Protein AF-A0A940QEE8-F1 (afdb_monomer)

Structure (mmCIF, N/CA/C/O backbone):
data_AF-A0A940QEE8-F1
#
_entry.id   AF-A0A940QEE8-F1
#
loop_
_atom_site.group_PDB
_atom_site.id
_atom_site.type_symbol
_atom_site.label_atom_id
_atom_site.label_alt_id
_atom_site.label_comp_id
_atom_site.label_asym_id
_atom_site.label_entity_id
_atom_site.label_seq_id
_atom_site.pdbx_PDB_ins_code
_atom_site.Cartn_x
_atom_site.Cartn_y
_atom_site.Cartn_z
_atom_site.occupancy
_atom_site.B_iso_or_equiv
_atom_site.auth_seq_id
_atom_site.auth_comp_id
_atom_site.auth_asym_id
_atom_site.auth_atom_id
_atom_site.pdbx_PDB_model_num
ATOM 1 N N . MET A 1 1 ? 10.119 -26.772 33.921 1.00 68.25 1 MET A N 1
ATOM 2 C CA . MET A 1 1 ? 9.455 -26.009 32.840 1.00 68.25 1 MET A CA 1
ATOM 3 C C . MET A 1 1 ? 10.486 -25.772 31.739 1.00 68.25 1 MET A C 1
ATOM 5 O O . MET A 1 1 ? 11.599 -25.390 32.079 1.00 68.25 1 MET A O 1
ATOM 9 N N . LYS A 1 2 ? 10.203 -26.093 30.466 1.00 82.62 2 LYS A N 1
ATOM 10 C CA . LYS A 1 2 ? 11.186 -25.893 29.377 1.00 82.62 2 LYS A CA 1
ATOM 11 C C . LYS A 1 2 ? 11.578 -24.409 29.303 1.00 82.62 2 LYS A C 1
ATOM 13 O O . LYS A 1 2 ? 10.700 -23.563 29.449 1.00 82.62 2 LYS A O 1
ATOM 18 N N . ALA A 1 3 ? 12.854 -24.105 29.041 1.00 86.31 3 ALA A N 1
ATOM 19 C CA . ALA A 1 3 ? 13.369 -22.729 28.966 1.00 86.31 3 ALA A CA 1
ATOM 20 C C . ALA A 1 3 ? 12.533 -21.827 28.039 1.00 86.31 3 ALA A C 1
ATOM 22 O O . ALA A 1 3 ? 12.302 -20.663 28.348 1.00 86.31 3 ALA A O 1
ATOM 23 N N . ILE A 1 4 ? 11.990 -22.408 26.964 1.00 85.56 4 ILE A N 1
ATOM 24 C CA . ILE A 1 4 ? 11.119 -21.722 26.007 1.00 85.56 4 ILE A CA 1
ATOM 25 C C . ILE A 1 4 ? 9.860 -21.107 26.640 1.00 85.56 4 ILE A C 1
ATOM 27 O O . ILE A 1 4 ? 9.482 -20.007 26.264 1.00 85.56 4 ILE A O 1
ATOM 31 N N . PHE A 1 5 ? 9.253 -21.744 27.646 1.00 81.44 5 PHE A N 1
ATOM 32 C CA . PHE A 1 5 ? 8.060 -21.204 28.315 1.00 81.44 5 PHE A CA 1
ATOM 33 C C . PHE A 1 5 ? 8.387 -20.044 29.260 1.00 81.44 5 PHE A C 1
ATOM 35 O O . PHE A 1 5 ? 7.541 -19.189 29.485 1.00 81.44 5 PHE A O 1
ATOM 42 N N . LYS A 1 6 ? 9.615 -20.000 29.797 1.00 80.88 6 LYS A N 1
ATOM 43 C CA . LYS A 1 6 ? 10.088 -18.858 30.591 1.00 80.88 6 LYS A CA 1
ATOM 44 C C . LYS A 1 6 ? 10.395 -17.652 29.696 1.00 80.88 6 LYS A C 1
ATOM 46 O O . LYS A 1 6 ? 10.221 -16.523 30.129 1.00 80.88 6 LYS A O 1
ATOM 51 N N . LEU A 1 7 ? 10.857 -17.901 28.467 1.00 82.62 7 LEU A N 1
ATOM 52 C CA . LEU A 1 7 ? 11.155 -16.858 27.482 1.00 82.62 7 LEU A CA 1
ATOM 53 C C . LEU A 1 7 ? 9.887 -16.280 26.843 1.00 82.62 7 LEU A C 1
ATOM 55 O O . LEU A 1 7 ? 9.751 -15.067 26.761 1.00 82.62 7 LEU A O 1
ATOM 59 N N . LEU A 1 8 ? 8.949 -17.132 26.425 1.00 81.62 8 LEU A N 1
ATOM 60 C CA . LEU A 1 8 ? 7.701 -16.730 25.763 1.00 81.62 8 LEU A CA 1
ATOM 61 C C . LEU A 1 8 ? 6.573 -16.381 26.749 1.00 81.62 8 LEU A C 1
ATOM 63 O O . LEU A 1 8 ? 5.424 -16.624 26.410 1.00 81.62 8 LEU A O 1
ATOM 67 N N . ASN A 1 9 ? 6.907 -15.904 27.958 1.00 74.44 9 ASN A N 1
ATOM 68 C CA . ASN A 1 9 ? 6.012 -15.634 29.097 1.00 74.44 9 ASN A CA 1
ATOM 69 C C . ASN A 1 9 ? 4.504 -15.608 28.735 1.00 74.44 9 ASN A C 1
ATOM 71 O O . ASN A 1 9 ? 4.118 -14.749 27.942 1.00 74.44 9 ASN A O 1
ATOM 75 N N . PRO A 1 10 ? 3.646 -16.484 29.301 1.00 70.25 10 PRO A N 1
ATOM 76 C CA . PRO A 1 10 ? 2.221 -16.533 28.950 1.00 70.25 10 PRO A CA 1
ATOM 77 C C . PRO A 1 10 ? 1.504 -15.180 29.072 1.00 70.25 10 PRO A C 1
ATOM 79 O O . PRO A 1 10 ? 0.604 -14.908 28.281 1.00 70.25 10 PRO A O 1
ATOM 82 N N . ASP A 1 11 ? 1.941 -14.309 29.983 1.00 70.50 11 ASP A N 1
ATOM 83 C CA . ASP A 1 11 ? 1.351 -12.977 30.172 1.00 70.50 11 ASP A CA 1
ATOM 84 C C . ASP A 1 11 ? 1.631 -12.013 29.002 1.00 70.50 11 ASP A C 1
ATOM 86 O O . ASP A 1 11 ? 0.966 -10.992 28.873 1.00 70.50 11 ASP A O 1
ATOM 90 N N . ASN A 1 12 ? 2.590 -12.339 28.127 1.00 75.88 12 ASN A N 1
ATOM 91 C CA . ASN A 1 12 ? 2.920 -11.584 26.915 1.00 75.88 12 ASN A CA 1
ATOM 92 C C . ASN A 1 12 ? 2.361 -12.252 25.643 1.00 75.88 12 ASN A C 1
ATOM 94 O O . ASN A 1 12 ? 2.948 -12.157 24.564 1.00 75.88 12 ASN A O 1
ATOM 98 N N . THR A 1 13 ? 1.260 -12.997 25.772 1.00 82.56 13 THR A N 1
ATOM 99 C CA . THR A 1 13 ? 0.589 -13.648 24.641 1.00 82.56 13 THR A CA 1
ATOM 100 C C . THR A 1 13 ? -0.718 -12.944 24.301 1.00 82.56 13 THR A C 1
ATOM 102 O O . THR A 1 13 ? -1.487 -12.552 25.175 1.00 82.56 13 THR A O 1
ATOM 105 N N . MET A 1 14 ? -0.992 -12.799 23.004 1.00 83.44 14 MET A N 1
ATOM 106 C CA . MET A 1 14 ? -2.278 -12.298 22.529 1.00 83.44 14 MET A CA 1
ATOM 107 C C . MET A 1 14 ? -3.260 -13.456 22.370 1.00 83.44 14 MET A C 1
ATOM 109 O O . MET A 1 14 ? -2.982 -14.419 21.651 1.00 83.44 14 MET A O 1
ATOM 113 N N . SER A 1 15 ? -4.425 -13.355 23.007 1.00 84.62 15 SER A N 1
ATOM 114 C CA . SER A 1 15 ? -5.525 -14.303 22.810 1.00 84.62 15 SER A CA 1
ATOM 115 C C . SER A 1 15 ? -6.513 -13.761 21.774 1.00 84.62 15 SER A C 1
ATOM 117 O O . SER A 1 15 ? -6.829 -12.574 21.762 1.00 84.62 15 SER A O 1
ATOM 119 N N . ILE A 1 16 ? -6.967 -14.620 20.856 1.00 91.62 16 ILE A N 1
ATOM 120 C CA . ILE A 1 16 ? -7.816 -14.218 19.726 1.00 91.62 16 ILE A CA 1
ATOM 121 C C . ILE A 1 16 ? -8.962 -15.218 19.585 1.00 91.62 16 ILE A C 1
ATOM 123 O O . ILE A 1 16 ? -8.754 -16.434 19.630 1.00 91.62 16 ILE A O 1
ATOM 127 N N . ASN A 1 17 ? -10.179 -14.717 19.363 1.00 92.12 17 ASN A N 1
ATOM 128 C CA . ASN A 1 17 ? -11.318 -15.572 19.053 1.00 92.12 17 ASN A CA 1
ATOM 129 C C . ASN A 1 17 ? -11.170 -16.154 17.636 1.00 92.12 17 ASN A C 1
ATOM 131 O O . ASN A 1 17 ? -11.200 -15.431 16.640 1.00 92.12 17 ASN A O 1
ATOM 135 N N . ARG A 1 18 ? -11.046 -17.482 17.546 1.00 93.19 18 ARG A N 1
ATOM 136 C CA . ARG A 1 18 ? -10.847 -18.196 16.278 1.00 93.19 18 ARG A CA 1
ATOM 137 C C . ARG A 1 18 ? -11.999 -18.008 15.288 1.00 93.19 18 ARG A C 1
ATOM 139 O O . ARG A 1 18 ? -11.747 -17.868 14.095 1.00 93.19 18 ARG A O 1
ATOM 146 N N . GLN A 1 19 ? -13.248 -18.040 15.750 1.00 95.00 19 GLN A N 1
ATOM 147 C CA . GLN A 1 19 ? -14.409 -17.873 14.869 1.00 95.00 19 GLN A CA 1
ATOM 148 C C . GLN A 1 19 ? -14.436 -16.461 14.291 1.00 95.00 19 GLN A C 1
ATOM 150 O O . GLN A 1 19 ? -14.617 -16.295 13.088 1.00 95.00 19 GLN A O 1
ATOM 155 N N . LEU A 1 20 ? -14.155 -15.460 15.128 1.00 94.06 20 LEU A N 1
ATOM 156 C CA . LEU A 1 20 ? -14.023 -14.082 14.677 1.00 94.06 20 LEU A CA 1
ATOM 157 C C . LEU A 1 20 ? -12.900 -13.951 13.639 1.00 94.06 20 LEU A C 1
ATOM 159 O O . LEU A 1 20 ? -13.129 -13.424 12.556 1.00 94.06 20 LEU A O 1
ATOM 163 N N . ALA A 1 21 ? -11.723 -14.517 13.915 1.00 95.06 21 ALA A N 1
ATOM 164 C CA . ALA A 1 21 ? -10.591 -14.488 12.990 1.00 95.06 21 ALA A CA 1
ATOM 165 C C . ALA A 1 21 ? -10.908 -15.125 11.625 1.00 95.06 21 ALA A C 1
ATOM 167 O O . ALA A 1 21 ? -10.447 -14.634 10.598 1.00 95.06 21 ALA A O 1
ATOM 168 N N . HIS A 1 22 ? -11.718 -16.187 11.583 1.00 94.31 22 HIS A N 1
ATOM 169 C CA . HIS A 1 22 ? -12.181 -16.768 10.319 1.00 94.31 22 HIS A CA 1
ATOM 170 C C . HIS A 1 22 ? -13.206 -15.895 9.583 1.00 94.31 22 HIS A C 1
ATOM 172 O O . HIS A 1 22 ? -13.277 -15.964 8.359 1.00 94.31 22 HIS A O 1
ATOM 178 N N . ALA A 1 23 ? -13.998 -15.099 10.304 1.00 93.31 23 ALA A N 1
ATOM 179 C CA . ALA A 1 23 ? -15.041 -14.262 9.719 1.00 93.31 23 ALA A CA 1
ATOM 180 C C . ALA A 1 23 ? -14.502 -12.938 9.152 1.00 93.31 23 ALA A C 1
ATOM 182 O O . ALA A 1 23 ? -14.857 -12.567 8.037 1.00 93.31 23 ALA A O 1
ATOM 183 N N . ILE A 1 24 ? -13.658 -12.232 9.912 1.00 94.69 24 ILE A N 1
ATOM 184 C CA . ILE A 1 24 ? -13.166 -10.887 9.553 1.00 94.69 24 ILE A CA 1
ATOM 185 C C . ILE A 1 24 ? -11.681 -10.849 9.176 1.00 94.69 24 ILE A C 1
ATOM 187 O O . ILE A 1 24 ? -11.246 -9.884 8.557 1.00 94.69 24 ILE A O 1
ATOM 191 N N . GLY A 1 25 ? -10.922 -11.897 9.506 1.00 95.44 25 GLY A N 1
ATOM 192 C CA . GLY A 1 25 ? -9.477 -11.977 9.305 1.00 95.44 25 GLY A CA 1
ATOM 193 C C . GLY A 1 25 ? -8.689 -11.985 10.618 1.00 95.44 25 GLY A C 1
ATOM 194 O O . GLY A 1 25 ? -9.155 -11.532 11.666 1.00 95.44 25 GLY A O 1
ATOM 195 N N . LEU A 1 26 ? -7.485 -12.568 10.576 1.00 96.00 26 LEU A N 1
ATOM 196 C CA . LEU A 1 26 ? -6.645 -12.739 11.764 1.00 96.00 26 LEU A CA 1
ATOM 197 C C . LEU A 1 26 ? -6.169 -11.393 12.316 1.00 96.00 26 LEU A C 1
ATOM 199 O O . LEU A 1 26 ? -6.291 -11.157 13.513 1.00 96.00 26 LEU A O 1
ATOM 203 N N . ALA A 1 27 ? -5.641 -10.521 11.455 1.00 96.44 27 ALA A N 1
ATOM 204 C CA . ALA A 1 27 ? -5.117 -9.222 11.872 1.00 96.44 27 ALA A CA 1
ATOM 205 C C . ALA A 1 27 ? -6.240 -8.319 12.408 1.00 96.44 27 ALA A C 1
ATOM 207 O O . ALA A 1 27 ? -6.079 -7.653 13.425 1.00 96.44 27 ALA A O 1
ATOM 208 N N . GLU A 1 28 ? -7.409 -8.367 11.777 1.00 96.94 28 GLU A N 1
ATOM 209 C CA . GLU A 1 28 ? -8.612 -7.654 12.186 1.00 96.94 28 GLU A CA 1
ATOM 210 C C . GLU A 1 28 ? -9.085 -8.112 13.571 1.00 96.94 28 GLU A C 1
ATOM 212 O O . GLU A 1 28 ? -9.361 -7.283 14.437 1.00 96.94 28 GLU A O 1
ATOM 217 N N . ALA A 1 29 ? -9.112 -9.426 13.817 1.00 96.75 29 ALA A N 1
ATOM 218 C CA . ALA A 1 29 ? -9.465 -9.982 15.121 1.00 96.75 29 ALA A CA 1
ATOM 219 C C . ALA A 1 29 ? -8.433 -9.645 16.213 1.00 96.75 29 ALA A C 1
ATOM 221 O O . ALA A 1 29 ? -8.818 -9.412 17.358 1.00 96.75 29 ALA A O 1
ATOM 222 N N . VAL A 1 30 ? -7.142 -9.573 15.866 1.00 97.00 30 VAL A N 1
ATOM 223 C CA . VAL A 1 30 ? -6.064 -9.113 16.762 1.00 97.00 30 VAL A CA 1
ATOM 224 C C . VAL A 1 30 ? -6.281 -7.656 17.171 1.00 97.00 30 VAL A C 1
ATOM 226 O O . VAL A 1 30 ? -6.279 -7.348 18.362 1.00 97.00 30 VAL A O 1
ATOM 229 N N . VAL A 1 31 ? -6.515 -6.766 16.199 1.00 97.00 31 VAL A N 1
ATOM 230 C CA . VAL A 1 31 ? -6.775 -5.340 16.459 1.00 97.00 31 VAL A CA 1
ATOM 231 C C . VAL A 1 31 ? -8.030 -5.160 17.304 1.00 97.00 31 VAL A C 1
ATOM 233 O O . VAL A 1 31 ? -8.020 -4.386 18.258 1.00 97.00 31 VAL A O 1
ATOM 236 N N . TYR A 1 32 ? -9.096 -5.897 16.995 1.00 96.75 32 TYR A N 1
ATOM 237 C CA . TYR A 1 32 ? -10.330 -5.844 17.772 1.00 96.75 32 TYR A CA 1
ATOM 238 C C . TYR A 1 32 ? -10.118 -6.274 19.229 1.00 96.75 32 TYR A C 1
ATOM 240 O O . TYR A 1 32 ? -10.585 -5.598 20.143 1.00 96.75 32 TYR A O 1
ATOM 248 N N . GLY A 1 33 ? -9.353 -7.348 19.459 1.00 95.56 33 GLY A N 1
ATOM 249 C CA . GLY A 1 33 ? -8.977 -7.788 20.804 1.00 95.56 33 GLY A CA 1
ATOM 250 C C . GLY A 1 33 ? -8.185 -6.728 21.573 1.00 95.56 33 GLY A C 1
ATOM 251 O O . GLY A 1 33 ? -8.518 -6.430 22.718 1.00 95.56 33 GLY A O 1
ATOM 252 N N . ALA A 1 34 ? -7.196 -6.097 20.933 1.00 95.31 34 ALA A N 1
ATOM 253 C CA . ALA A 1 34 ? -6.420 -5.019 21.547 1.00 95.31 34 ALA A CA 1
ATOM 254 C C . ALA A 1 34 ? -7.295 -3.806 21.918 1.00 95.31 34 ALA A C 1
ATOM 256 O O . ALA A 1 34 ? -7.150 -3.247 23.008 1.00 95.31 34 ALA A O 1
ATOM 257 N N . LEU A 1 35 ? -8.244 -3.428 21.052 1.00 96.38 35 LEU A N 1
ATOM 258 C CA . LEU A 1 35 ? -9.203 -2.354 21.328 1.00 96.38 35 LEU A CA 1
ATOM 259 C C . LEU A 1 35 ? -10.144 -2.702 22.489 1.00 96.38 35 LEU A C 1
ATOM 261 O O . LEU A 1 35 ? -10.360 -1.851 23.346 1.00 96.38 35 LEU A O 1
ATOM 265 N N . LEU A 1 36 ? -10.643 -3.940 22.571 1.00 95.44 36 LEU A N 1
ATOM 266 C CA . LEU A 1 36 ? -11.445 -4.419 23.706 1.00 95.44 36 LEU A CA 1
ATOM 267 C C . LEU A 1 36 ? -10.668 -4.361 25.025 1.00 95.44 36 LEU A C 1
ATOM 269 O O . LEU A 1 36 ? -11.191 -3.888 26.033 1.00 95.44 36 LEU A O 1
ATOM 273 N N . SER A 1 37 ? -9.408 -4.802 25.028 1.00 94.06 37 SER A N 1
ATOM 274 C CA . SER A 1 37 ? -8.550 -4.708 26.214 1.00 94.06 37 SER A CA 1
ATOM 275 C C . SER A 1 37 ? -8.323 -3.255 26.634 1.00 94.06 37 SER A C 1
ATOM 277 O O . SER A 1 37 ? -8.375 -2.940 27.823 1.00 94.06 37 SER A O 1
ATOM 279 N N . LYS A 1 38 ? -8.116 -2.353 25.665 1.00 95.12 38 LYS A N 1
ATOM 280 C CA . LYS A 1 38 ? -7.972 -0.917 25.926 1.00 95.12 38 LYS A CA 1
ATOM 281 C C . LYS A 1 38 ? -9.274 -0.323 26.475 1.00 95.12 38 LYS A C 1
ATOM 283 O O . LYS A 1 38 ? -9.216 0.408 27.454 1.00 95.12 38 LYS A O 1
ATOM 288 N N . TYR A 1 39 ? -10.432 -0.675 25.918 1.00 96.25 39 TYR A N 1
ATOM 289 C CA . TYR A 1 39 ? -11.736 -0.254 26.434 1.00 96.25 39 TYR A CA 1
ATOM 290 C C . TYR A 1 39 ? -11.934 -0.675 27.892 1.00 96.25 39 TYR A C 1
ATOM 292 O O . TYR A 1 39 ? -12.187 0.174 28.741 1.00 96.25 39 TYR A O 1
ATOM 300 N N . ALA A 1 40 ? -11.718 -1.959 28.203 1.00 95.38 40 ALA A N 1
ATOM 301 C CA . ALA A 1 40 ? -11.859 -2.485 29.560 1.00 95.38 40 ALA A CA 1
ATOM 302 C C . ALA A 1 40 ? -10.946 -1.759 30.563 1.00 95.38 40 ALA A C 1
ATOM 304 O O . ALA A 1 40 ? -11.347 -1.501 31.696 1.00 95.38 40 ALA A O 1
ATOM 305 N N . TYR A 1 41 ? -9.732 -1.385 30.143 1.00 95.44 41 TYR A N 1
ATOM 306 C CA . TYR A 1 41 ? -8.842 -0.560 30.957 1.00 95.44 41 TYR A CA 1
ATOM 307 C C . TYR A 1 41 ? -9.431 0.835 31.226 1.00 95.44 41 TYR A C 1
ATOM 309 O O . TYR A 1 41 ? -9.416 1.284 32.370 1.00 95.44 41 TYR A O 1
ATOM 317 N N . TYR A 1 42 ? -9.958 1.519 30.205 1.00 96.25 42 TYR A N 1
ATOM 318 C CA . TYR A 1 42 ? -10.530 2.863 30.360 1.00 96.25 42 TYR A CA 1
ATOM 319 C C . TYR A 1 42 ? -11.795 2.855 31.219 1.00 96.25 42 TYR A C 1
ATOM 321 O O . TYR A 1 42 ? -11.947 3.737 32.062 1.00 96.25 42 TYR A O 1
ATOM 329 N N . ASP A 1 43 ? -12.659 1.857 31.038 1.00 95.38 43 ASP A N 1
ATOM 330 C CA . ASP A 1 43 ? -13.890 1.674 31.809 1.00 95.38 43 ASP A CA 1
ATOM 331 C C . ASP A 1 43 ? -13.592 1.487 33.305 1.00 95.38 43 ASP A C 1
ATOM 333 O O . ASP A 1 43 ? -14.052 2.261 34.145 1.00 95.38 43 ASP A O 1
ATOM 337 N N . GLN A 1 44 ? -12.688 0.557 33.641 1.00 95.88 44 GLN A N 1
ATOM 338 C CA . GLN A 1 44 ? -12.283 0.292 35.029 1.00 95.88 44 GLN A CA 1
ATOM 339 C C . GLN A 1 44 ? -11.678 1.510 35.741 1.00 95.88 44 GLN A C 1
ATOM 341 O O . GLN A 1 44 ? -11.742 1.601 36.967 1.00 95.88 44 GLN A O 1
ATOM 346 N N . HIS A 1 45 ? -11.076 2.431 34.988 1.00 94.94 45 HIS A N 1
ATOM 347 C CA . HIS A 1 45 ? -10.430 3.627 35.529 1.00 94.94 45 HIS A CA 1
ATOM 348 C C . HIS A 1 45 ? -11.287 4.895 35.383 1.00 94.94 45 HIS A C 1
ATOM 350 O O . HIS A 1 45 ? -10.829 5.972 35.763 1.00 94.94 45 HIS A O 1
ATOM 356 N N . GLY A 1 46 ? -12.508 4.798 34.840 1.00 93.50 46 GLY A N 1
ATOM 357 C CA . GLY A 1 46 ? -13.388 5.951 34.620 1.00 93.50 46 GLY A CA 1
ATOM 358 C C . GLY A 1 46 ? -12.812 6.989 33.648 1.00 93.50 46 GLY A C 1
ATOM 359 O O . GLY A 1 46 ? -13.038 8.184 33.815 1.00 93.50 46 GLY A O 1
ATOM 360 N N . LEU A 1 47 ? -12.025 6.543 32.663 1.00 92.50 47 LEU A N 1
ATOM 361 C CA . LEU A 1 47 ? -11.348 7.389 31.669 1.00 92.50 47 LEU A CA 1
ATOM 362 C C . LEU A 1 47 ? -12.111 7.489 30.339 1.00 92.50 47 LEU A C 1
ATOM 364 O O . LEU A 1 47 ? -11.613 8.106 29.393 1.00 92.50 47 LEU A O 1
ATOM 368 N N . LEU A 1 48 ? -13.283 6.859 30.239 1.00 93.88 48 LEU A N 1
ATOM 369 C CA . LEU A 1 48 ? -14.144 6.960 29.064 1.00 93.88 48 LEU A CA 1
ATOM 370 C C . LEU A 1 48 ? -14.663 8.395 28.896 1.00 93.88 48 LEU A C 1
ATOM 372 O O . LEU A 1 48 ? -14.996 9.088 29.855 1.00 93.88 48 LEU A O 1
ATOM 376 N N . THR A 1 49 ? -14.707 8.839 27.646 1.00 90.69 49 THR A N 1
ATOM 377 C CA . THR A 1 49 ? -15.265 10.135 27.237 1.00 90.69 49 THR A CA 1
ATOM 378 C C . THR A 1 49 ? -16.760 9.991 26.939 1.00 90.69 49 THR A C 1
ATOM 380 O O . THR A 1 49 ? -17.245 8.871 26.796 1.00 90.69 49 THR A O 1
ATOM 383 N N . ASP A 1 50 ? -17.477 11.109 26.769 1.00 85.19 50 ASP A N 1
ATOM 384 C CA . ASP A 1 50 ? -18.917 11.127 26.463 1.00 85.19 50 ASP A CA 1
ATOM 385 C C . ASP A 1 50 ? -19.307 10.130 25.355 1.00 85.19 50 ASP A C 1
ATOM 387 O O . ASP A 1 50 ? -18.899 10.287 24.199 1.00 85.19 50 ASP A O 1
ATOM 391 N N . GLY A 1 51 ? -20.120 9.128 25.713 1.00 84.44 51 GLY A N 1
ATOM 392 C CA . GLY A 1 51 ? -20.595 8.068 24.816 1.00 84.44 51 GLY A CA 1
ATOM 393 C C . GLY A 1 51 ? -19.636 6.883 24.659 1.00 84.44 51 GLY A C 1
ATOM 394 O O . GLY A 1 51 ? -19.475 6.401 23.541 1.00 84.44 51 GLY A O 1
ATOM 395 N N . ASP A 1 52 ? -18.968 6.469 25.739 1.00 92.38 52 ASP A N 1
ATOM 396 C CA . ASP A 1 52 ? -18.099 5.281 25.802 1.00 92.38 52 ASP A CA 1
ATOM 397 C C . ASP A 1 52 ? -16.926 5.308 24.808 1.00 92.38 52 ASP A C 1
ATOM 399 O O . ASP A 1 52 ? -16.444 4.288 24.309 1.00 92.38 52 ASP A O 1
ATOM 403 N N . TRP A 1 53 ? -16.433 6.517 24.520 1.00 95.38 53 TRP A N 1
ATOM 404 C CA . TRP A 1 53 ? -15.284 6.718 23.642 1.00 95.38 53 TRP A CA 1
ATOM 405 C C . TRP A 1 53 ? -13.975 6.664 24.427 1.00 95.38 53 TRP A C 1
ATOM 407 O O . TRP A 1 53 ? -13.814 7.340 25.443 1.00 95.38 53 TRP A O 1
ATOM 417 N N . PHE A 1 54 ? -12.983 5.965 23.892 1.00 96.38 54 PHE A N 1
ATOM 418 C CA . PHE A 1 54 ? -11.603 5.958 24.387 1.00 96.38 54 PHE A CA 1
ATOM 419 C C . PHE A 1 54 ? -10.642 6.236 23.238 1.00 96.38 54 PHE A C 1
ATOM 421 O O . PHE A 1 54 ? -10.999 6.063 22.075 1.00 96.38 54 PHE A O 1
ATOM 428 N N . TYR A 1 55 ? -9.416 6.666 23.527 1.00 94.56 55 TYR A N 1
ATOM 429 C CA . TYR A 1 55 ? -8.422 6.894 22.479 1.00 94.56 55 TYR A CA 1
ATOM 430 C C . TYR A 1 55 ? -7.371 5.784 22.430 1.00 94.56 55 TYR A C 1
ATOM 432 O O . TYR A 1 55 ? -7.024 5.165 23.437 1.00 94.56 55 TYR A O 1
ATOM 440 N N . SER A 1 56 ? -6.826 5.566 21.236 1.00 95.12 56 SER A N 1
ATOM 441 C CA . SER A 1 56 ? -5.638 4.741 21.027 1.00 95.12 56 SER A CA 1
ATOM 442 C C . SER A 1 56 ? -4.810 5.328 19.884 1.00 95.12 56 SER A C 1
ATOM 444 O O . SER A 1 56 ? -5.322 5.634 18.801 1.00 95.12 56 SER A O 1
ATOM 446 N N . THR A 1 57 ? -3.529 5.570 20.151 1.00 94.00 57 THR A N 1
ATOM 447 C CA . THR A 1 57 ? -2.586 6.128 19.171 1.00 94.00 57 THR A CA 1
ATOM 448 C C . THR A 1 57 ? -2.171 5.061 18.148 1.00 94.00 57 THR A C 1
ATOM 450 O O . THR A 1 57 ? -2.690 3.945 18.145 1.00 94.00 57 THR A O 1
ATOM 453 N N . VAL A 1 58 ? -1.316 5.411 17.186 1.00 93.19 58 VAL A N 1
ATOM 454 C CA . VAL A 1 58 ? -0.750 4.417 16.253 1.00 93.19 58 VAL A CA 1
ATOM 455 C C . VAL A 1 58 ? 0.278 3.563 16.971 1.00 93.19 58 VAL A C 1
ATOM 457 O O . VAL A 1 58 ? 0.270 2.344 16.825 1.00 93.19 58 VAL A O 1
ATOM 460 N N . GLU A 1 59 ? 1.081 4.212 17.799 1.00 94.94 59 GLU A N 1
ATOM 461 C CA . GLU A 1 59 ? 2.161 3.630 18.573 1.00 94.94 59 GLU A CA 1
ATOM 462 C C . GLU A 1 59 ? 1.616 2.654 19.626 1.00 94.94 59 GLU A C 1
ATOM 464 O O . GLU A 1 59 ? 2.080 1.522 19.697 1.00 94.94 59 GLU A O 1
ATOM 469 N N . ASP A 1 60 ? 0.556 3.032 20.355 1.00 93.44 60 ASP A N 1
ATOM 470 C CA . ASP A 1 60 ? -0.100 2.164 21.348 1.00 93.44 60 ASP A CA 1
ATOM 471 C C . ASP A 1 60 ? -0.631 0.868 20.709 1.00 93.44 60 ASP A C 1
ATOM 473 O O . ASP A 1 60 ? -0.596 -0.220 21.294 1.00 93.44 60 ASP A O 1
ATOM 477 N N . LEU A 1 61 ? -1.201 0.990 19.508 1.00 95.00 61 LEU A N 1
ATOM 478 C CA . LEU A 1 61 ? -1.794 -0.139 18.801 1.00 95.00 61 LEU A CA 1
ATOM 479 C C . LEU A 1 61 ? -0.706 -1.017 18.168 1.00 95.00 61 LEU A C 1
ATOM 481 O O . LEU A 1 61 ? -0.847 -2.236 18.132 1.00 95.00 61 LEU A O 1
ATOM 485 N N . GLU A 1 62 ? 0.394 -0.423 17.705 1.00 95.62 62 GLU A N 1
ATOM 486 C CA . GLU A 1 62 ? 1.556 -1.148 17.186 1.00 95.62 62 GLU A CA 1
ATOM 487 C C . GLU A 1 62 ? 2.262 -1.932 18.292 1.00 95.62 62 GLU A C 1
ATOM 489 O O . GLU A 1 62 ? 2.558 -3.107 18.100 1.00 95.62 62 GLU A O 1
ATOM 494 N N . GLU A 1 63 ? 2.438 -1.342 19.476 1.00 92.38 63 GLU A N 1
ATOM 495 C CA . GLU A 1 63 ? 3.030 -2.016 20.637 1.00 92.38 63 GLU A CA 1
ATOM 496 C C . GLU A 1 63 ? 2.220 -3.250 21.057 1.00 92.38 63 GLU A C 1
ATOM 498 O O . GLU A 1 63 ? 2.782 -4.297 21.372 1.00 92.38 63 GLU A O 1
ATOM 503 N N . SER A 1 64 ? 0.890 -3.150 21.012 1.00 91.12 64 SER A N 1
ATOM 504 C CA . SER A 1 64 ? 0.001 -4.235 21.435 1.00 91.12 64 SER A CA 1
ATOM 505 C C . SER A 1 64 ? -0.257 -5.298 20.369 1.00 91.12 64 SER A C 1
ATOM 507 O O . SER A 1 64 ? -0.639 -6.403 20.733 1.00 91.12 64 SER A O 1
ATOM 509 N N . THR A 1 65 ? -0.075 -5.000 19.077 1.00 94.00 65 THR A N 1
ATOM 510 C CA . THR A 1 65 ? -0.449 -5.914 17.973 1.00 94.00 65 THR A CA 1
ATOM 511 C C . THR A 1 65 ? 0.699 -6.288 17.035 1.00 94.00 65 THR A C 1
ATOM 513 O O . THR A 1 65 ? 0.539 -7.193 16.216 1.00 94.00 65 THR A O 1
ATOM 516 N N . ALA A 1 66 ? 1.836 -5.591 17.118 1.00 94.75 66 ALA A N 1
ATOM 517 C CA . ALA A 1 66 ? 2.945 -5.623 16.159 1.00 94.75 66 ALA A CA 1
ATOM 518 C C . ALA A 1 66 ? 2.555 -5.255 14.710 1.00 94.75 66 ALA A C 1
ATOM 520 O O . ALA A 1 66 ? 3.274 -5.583 13.764 1.00 94.75 66 ALA A O 1
ATOM 521 N N . LEU A 1 67 ? 1.410 -4.590 14.514 1.00 95.50 67 LEU A N 1
ATOM 522 C CA . LEU A 1 67 ? 0.934 -4.173 13.198 1.00 95.50 67 LEU A CA 1
ATOM 523 C C . LEU A 1 67 ? 1.340 -2.734 12.894 1.00 95.50 67 LEU A C 1
ATOM 525 O O . LEU A 1 67 ? 1.073 -1.820 13.675 1.00 95.50 67 LEU A O 1
ATOM 529 N N . THR A 1 68 ? 1.881 -2.528 11.695 1.00 95.75 68 THR A N 1
ATOM 530 C CA . THR A 1 68 ? 2.259 -1.197 11.204 1.00 95.75 68 THR A CA 1
ATOM 531 C C . THR A 1 68 ? 1.036 -0.302 11.023 1.00 95.75 68 THR A C 1
ATOM 533 O O . THR A 1 68 ? -0.075 -0.784 10.778 1.00 95.75 68 THR A O 1
ATOM 536 N N . ALA A 1 69 ? 1.229 1.019 11.028 1.00 92.62 69 ALA A N 1
ATOM 537 C CA . ALA A 1 69 ? 0.163 2.007 10.819 1.00 92.62 69 ALA A CA 1
ATOM 538 C C . ALA A 1 69 ? -0.755 1.700 9.613 1.00 92.62 69 ALA A C 1
ATOM 540 O O . ALA A 1 69 ? -1.974 1.887 9.675 1.00 92.62 69 ALA A O 1
ATOM 541 N N . ARG A 1 70 ? -0.182 1.180 8.518 1.00 89.38 70 ARG A N 1
ATOM 542 C CA . ARG A 1 70 ? -0.917 0.760 7.316 1.00 89.38 70 ARG A CA 1
ATOM 543 C C . ARG A 1 70 ? -1.815 -0.443 7.574 1.00 89.38 70 ARG A C 1
ATOM 545 O O . ARG A 1 70 ? -2.984 -0.439 7.184 1.00 89.38 70 ARG A O 1
ATOM 552 N N . GLN A 1 71 ? -1.265 -1.477 8.206 1.00 95.81 71 GLN A N 1
ATOM 553 C CA . GLN A 1 71 ? -2.017 -2.678 8.560 1.00 95.81 71 GLN A CA 1
ATOM 554 C C . GLN A 1 71 ? -3.144 -2.325 9.531 1.00 95.81 71 GLN A C 1
ATOM 556 O O . GLN A 1 71 ? -4.280 -2.737 9.306 1.00 95.81 71 GLN A O 1
ATOM 561 N N . GLN A 1 72 ? -2.862 -1.480 10.528 1.00 97.06 72 GLN A N 1
ATOM 562 C CA . GLN A 1 72 ? -3.867 -0.969 11.457 1.00 97.06 72 GLN A CA 1
ATOM 563 C C . GLN A 1 72 ? -5.003 -0.257 10.724 1.00 97.06 72 GLN A C 1
ATOM 565 O O . GLN A 1 72 ? -6.161 -0.572 10.970 1.00 97.06 72 GLN A O 1
ATOM 570 N N . ARG A 1 73 ? -4.697 0.671 9.802 1.00 95.62 73 ARG A N 1
ATOM 571 C CA . ARG A 1 73 ? -5.722 1.410 9.042 1.00 95.62 73 ARG A CA 1
ATOM 572 C C . ARG A 1 73 ? -6.645 0.457 8.285 1.00 95.62 73 ARG A C 1
ATOM 574 O O . ARG A 1 73 ? -7.856 0.538 8.440 1.00 95.62 73 ARG A O 1
ATOM 581 N N . ARG A 1 74 ? -6.075 -0.510 7.560 1.00 96.44 74 ARG A N 1
ATOM 582 C CA . ARG A 1 74 ? -6.851 -1.534 6.843 1.00 96.44 74 ARG A CA 1
ATOM 583 C C . ARG A 1 74 ? -7.736 -2.361 7.783 1.00 96.44 74 ARG A C 1
ATOM 585 O O . ARG A 1 74 ? -8.886 -2.645 7.442 1.00 96.44 74 ARG A O 1
ATOM 592 N N . CYS A 1 75 ? -7.208 -2.751 8.942 1.00 97.62 75 CYS A N 1
ATOM 593 C CA . CYS A 1 75 ? -7.966 -3.521 9.924 1.00 97.62 75 CYS A CA 1
ATOM 594 C C . CYS A 1 75 ? -9.119 -2.695 10.502 1.00 97.62 75 CYS A C 1
ATOM 596 O O . CYS A 1 75 ? -10.254 -3.159 10.520 1.00 97.62 75 CYS A O 1
ATOM 598 N N . ILE A 1 76 ? -8.846 -1.450 10.899 1.00 97.50 76 ILE A N 1
ATOM 599 C CA . ILE A 1 76 ? -9.837 -0.507 11.432 1.00 97.50 76 ILE A CA 1
ATOM 600 C C . ILE A 1 76 ? -10.950 -0.262 10.408 1.00 97.50 76 ILE A C 1
ATOM 602 O O . ILE A 1 76 ? -12.120 -0.372 10.759 1.00 97.50 76 ILE A O 1
A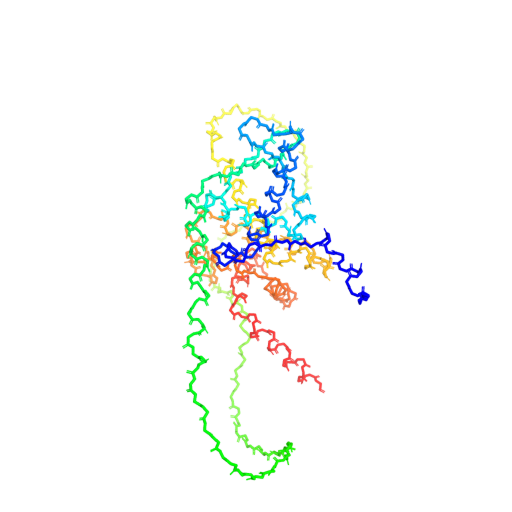TOM 606 N N . ASP A 1 77 ? -10.616 -0.026 9.136 1.00 96.38 77 ASP A N 1
ATOM 607 C CA . ASP A 1 77 ? -11.614 0.157 8.073 1.00 96.38 77 ASP A CA 1
ATOM 608 C C . ASP A 1 77 ? -12.518 -1.073 7.918 1.00 96.38 77 ASP A C 1
ATOM 610 O O . ASP A 1 77 ? -13.717 -0.950 7.667 1.00 96.38 77 ASP A O 1
ATOM 614 N N . THR A 1 78 ? -11.951 -2.271 8.067 1.00 96.81 78 THR A N 1
ATOM 615 C CA . THR A 1 78 ? -12.701 -3.532 7.988 1.00 96.81 78 THR A CA 1
ATOM 616 C C . THR A 1 78 ? -13.617 -3.705 9.199 1.00 96.81 78 THR A C 1
ATOM 618 O O . THR A 1 78 ? -14.786 -4.052 9.035 1.00 96.81 78 THR A O 1
ATOM 621 N N . LEU A 1 79 ? -13.134 -3.378 10.401 1.00 97.00 79 LEU A N 1
ATOM 622 C CA . LEU A 1 79 ? -13.921 -3.423 11.634 1.00 97.00 79 LEU A CA 1
ATOM 623 C C . LEU A 1 79 ? -15.080 -2.412 11.616 1.00 97.00 79 LEU A C 1
ATOM 625 O O . LEU A 1 79 ? -16.198 -2.770 11.985 1.00 97.00 79 LEU A O 1
ATOM 629 N N . ILE A 1 80 ? -14.856 -1.198 11.101 1.00 97.25 80 ILE A N 1
ATOM 630 C CA . ILE A 1 80 ? -15.909 -0.187 10.902 1.00 97.25 80 ILE A CA 1
ATOM 631 C C . ILE A 1 80 ? -16.955 -0.688 9.904 1.00 97.25 80 ILE A C 1
ATOM 633 O O . ILE A 1 80 ? -18.149 -0.627 10.181 1.00 97.25 80 ILE A O 1
ATOM 637 N N . LYS A 1 81 ? -16.526 -1.241 8.759 1.00 95.88 81 LYS A N 1
ATOM 638 C CA . LYS A 1 81 ? -17.442 -1.812 7.754 1.00 95.88 81 LYS A CA 1
ATOM 639 C C . LYS A 1 81 ? -18.264 -2.976 8.299 1.00 95.88 81 LYS A C 1
ATOM 641 O O . LYS A 1 81 ? -19.413 -3.132 7.904 1.00 95.88 81 LYS A O 1
ATOM 646 N N . SER A 1 82 ? -17.682 -3.784 9.185 1.00 93.62 82 SER A N 1
ATOM 647 C CA . SER A 1 82 ? -18.394 -4.875 9.859 1.00 93.62 82 SER A CA 1
ATOM 648 C C . SER A 1 82 ? -19.352 -4.396 10.953 1.00 93.62 82 SER A C 1
ATOM 650 O O . SER A 1 82 ? -20.139 -5.193 11.446 1.00 93.62 82 SER A O 1
ATOM 652 N N . GLY A 1 83 ? -19.295 -3.115 11.331 1.00 95.44 83 GLY A N 1
ATOM 653 C CA . GLY A 1 83 ? -20.125 -2.550 12.388 1.00 95.44 83 GLY A CA 1
ATOM 654 C C . GLY A 1 83 ? -19.693 -2.951 13.798 1.00 95.44 83 GLY A C 1
ATOM 655 O O . GLY A 1 83 ? -20.491 -2.814 14.715 1.00 95.44 83 GLY A O 1
ATOM 656 N N . LEU A 1 84 ? -18.461 -3.428 14.001 1.00 96.00 84 LEU A N 1
ATOM 657 C CA . LEU A 1 84 ? -17.954 -3.805 15.329 1.00 96.00 84 LEU A CA 1
ATOM 658 C C . LEU A 1 84 ? -17.420 -2.610 16.129 1.00 96.00 84 LEU A C 1
ATOM 660 O O . LEU A 1 84 ? -17.453 -2.621 17.357 1.00 96.00 84 LEU A O 1
ATOM 664 N N . ILE A 1 85 ? -16.914 -1.583 15.441 1.00 97.31 85 ILE A N 1
ATOM 665 C CA . ILE A 1 85 ? -16.362 -0.378 16.070 1.00 97.31 85 ILE A CA 1
ATOM 666 C C . ILE A 1 85 ? -16.754 0.878 15.295 1.00 97.31 85 ILE A C 1
ATOM 668 O O . ILE A 1 85 ? -17.018 0.835 14.092 1.00 97.31 85 ILE A O 1
ATOM 672 N N . GLN A 1 86 ? -16.679 2.017 15.971 1.00 96.69 86 GLN A N 1
ATOM 673 C CA . GLN A 1 86 ? -16.686 3.345 15.366 1.00 96.69 86 GLN A CA 1
ATOM 674 C C . GLN A 1 86 ? -15.349 4.035 15.637 1.00 96.69 86 GLN A C 1
ATOM 676 O O . GLN A 1 86 ? -14.732 3.812 16.676 1.00 96.69 86 GLN A O 1
ATOM 681 N N . CYS A 1 87 ? -14.893 4.881 14.711 1.00 95.62 87 CYS A N 1
ATOM 682 C CA . CYS A 1 87 ? -13.640 5.624 14.843 1.00 95.62 87 CYS A CA 1
ATOM 683 C C . CYS A 1 87 ? -13.836 7.083 14.426 1.00 95.62 87 CYS A C 1
ATOM 685 O O . CYS A 1 87 ? -14.435 7.361 13.388 1.00 95.62 87 CYS A O 1
ATOM 687 N N . LYS A 1 88 ? -13.274 8.016 15.195 1.00 93.94 88 LYS A N 1
ATOM 688 C CA . LYS A 1 88 ? -13.224 9.447 14.863 1.00 93.94 88 LYS A CA 1
ATOM 689 C C . LYS A 1 88 ? -11.891 10.047 15.291 1.00 93.94 88 LYS A C 1
ATOM 691 O O . LYS A 1 88 ? -11.301 9.617 16.275 1.00 93.94 88 LYS A O 1
ATOM 696 N N . VAL A 1 89 ? -11.404 11.046 14.563 1.00 93.00 89 VAL A N 1
ATOM 697 C CA . VAL A 1 89 ? -10.181 11.775 14.931 1.00 93.00 89 VAL A CA 1
ATOM 698 C C . VAL A 1 89 ? -10.576 13.066 15.635 1.00 93.00 89 VAL A C 1
ATOM 700 O O . VAL A 1 89 ? -11.355 13.843 15.088 1.00 93.00 89 VAL A O 1
ATOM 703 N N . GLN A 1 90 ? -10.081 13.285 16.853 1.00 87.94 90 GLN A N 1
ATOM 704 C CA . GLN A 1 90 ? -10.449 14.437 17.681 1.00 87.94 90 GLN A CA 1
ATOM 705 C C . GLN A 1 90 ? -9.277 14.932 18.538 1.00 87.94 90 GLN A C 1
ATOM 707 O O . GLN A 1 90 ? -8.309 14.208 18.778 1.00 87.94 90 GLN A O 1
ATOM 712 N N . GLY A 1 91 ? -9.393 16.172 19.020 1.00 84.56 91 GLY A N 1
ATOM 713 C CA . GLY A 1 91 ? -8.430 16.805 19.923 1.00 84.56 91 GLY A CA 1
ATOM 714 C C . GLY A 1 91 ? -7.248 17.489 19.227 1.00 84.56 91 GLY A C 1
ATOM 715 O O . GLY A 1 91 ? -7.095 17.443 18.008 1.00 84.56 91 GLY A O 1
ATOM 716 N N . MET A 1 92 ? -6.416 18.152 20.034 1.00 80.31 92 MET A N 1
ATOM 717 C CA . MET A 1 92 ? -5.125 18.720 19.638 1.00 80.31 92 MET A CA 1
ATOM 718 C C . MET A 1 92 ? -4.073 18.318 20.688 1.00 80.31 92 MET A C 1
ATOM 720 O O . MET A 1 92 ? -4.226 18.707 21.846 1.00 80.31 92 MET A O 1
ATOM 724 N N . PRO A 1 93 ? -3.025 17.551 20.333 1.00 82.50 93 PRO A N 1
ATOM 725 C CA . PRO A 1 93 ? -2.798 16.914 19.032 1.00 82.50 93 PRO A CA 1
ATOM 726 C C . PRO A 1 93 ? -3.916 15.922 18.674 1.00 82.50 93 PRO A C 1
ATOM 728 O O . PRO A 1 93 ? -4.567 15.361 19.554 1.00 82.50 93 PRO A O 1
ATOM 731 N N . ALA A 1 94 ? -4.151 15.735 17.376 1.00 87.56 94 ALA A N 1
ATOM 732 C CA . ALA A 1 94 ? -5.224 14.886 16.869 1.00 87.56 94 ALA A CA 1
ATOM 733 C C . ALA A 1 94 ? -4.982 13.410 17.228 1.00 87.56 94 ALA A C 1
ATOM 735 O O . ALA A 1 94 ? -3.940 12.848 16.890 1.00 87.56 94 ALA A O 1
ATOM 736 N N . LYS A 1 95 ? -5.952 12.773 17.894 1.00 90.00 95 LYS A N 1
ATOM 737 C CA . LYS A 1 95 ? -5.913 11.355 18.286 1.00 90.00 95 LYS A CA 1
ATOM 738 C C . LYS A 1 95 ? -7.104 10.596 17.713 1.00 90.00 95 LYS A C 1
ATOM 740 O O . LYS A 1 95 ? -8.172 11.172 17.511 1.00 90.00 95 LYS A O 1
ATOM 745 N N . ARG A 1 96 ? -6.928 9.292 17.476 1.00 94.25 96 ARG A N 1
ATOM 746 C CA . ARG A 1 96 ? -8.019 8.388 17.091 1.00 94.25 96 ARG A CA 1
ATOM 747 C C . ARG A 1 96 ? -8.780 7.965 18.343 1.00 94.25 96 ARG A C 1
ATOM 749 O O . ARG A 1 96 ? -8.198 7.373 19.250 1.00 94.25 96 ARG A O 1
ATOM 756 N N . TYR A 1 97 ? -10.062 8.289 18.368 1.00 95.81 97 TYR A N 1
ATOM 757 C CA . TYR A 1 97 ? -11.027 7.832 19.351 1.00 95.81 97 TYR A CA 1
ATOM 758 C C . TYR A 1 97 ? -11.834 6.685 18.757 1.00 95.81 97 TYR A C 1
ATOM 760 O O . TYR A 1 97 ? -12.244 6.756 17.598 1.00 95.81 97 TYR A O 1
ATOM 768 N N . PHE A 1 98 ? -12.070 5.663 19.567 1.00 97.44 98 PHE A N 1
ATOM 769 C CA . PHE A 1 98 ? -12.817 4.464 19.239 1.00 97.44 98 PHE A CA 1
ATOM 770 C C . PHE A 1 98 ? -13.995 4.298 20.196 1.00 97.44 98 PHE A C 1
ATOM 772 O O . PHE A 1 98 ? -13.911 4.686 21.360 1.00 97.44 98 PHE A O 1
ATOM 779 N N . CYS A 1 99 ? -15.076 3.724 19.686 1.00 96.81 99 CYS A N 1
ATOM 780 C CA . CYS A 1 99 ? -16.232 3.278 20.455 1.00 96.81 99 CYS A CA 1
ATOM 781 C C . CYS A 1 99 ? -16.567 1.859 19.987 1.00 96.81 99 CYS A C 1
ATOM 783 O O . CYS A 1 99 ? -16.503 1.575 18.785 1.00 96.81 99 CYS A O 1
ATOM 785 N N . ILE A 1 100 ? -16.832 0.963 20.934 1.00 96.88 100 ILE A N 1
ATOM 786 C CA . ILE A 1 100 ? -17.172 -0.435 20.658 1.00 96.88 100 ILE A CA 1
ATOM 787 C C . ILE A 1 100 ? -18.689 -0.527 20.533 1.00 96.88 100 ILE A C 1
ATOM 789 O O . ILE A 1 100 ? -19.413 0.068 21.324 1.00 96.88 100 ILE A O 1
ATOM 793 N N . ASN A 1 101 ? -19.168 -1.234 19.511 1.00 94.12 101 ASN A N 1
ATOM 794 C CA . ASN A 1 101 ? -20.599 -1.452 19.346 1.00 94.12 101 ASN A CA 1
ATOM 795 C C . ASN A 1 101 ? -21.018 -2.712 20.119 1.00 94.12 101 ASN A C 1
ATOM 797 O O . ASN A 1 101 ? -20.610 -3.819 19.768 1.00 94.12 101 ASN A O 1
ATOM 801 N N . ASP A 1 102 ? -21.894 -2.547 21.108 1.00 88.81 102 ASP A N 1
ATOM 802 C CA . ASP A 1 102 ? -22.370 -3.625 21.992 1.00 88.81 102 ASP A CA 1
ATOM 803 C C . ASP A 1 102 ? -23.541 -4.449 21.414 1.00 88.81 102 ASP A C 1
ATOM 805 O O . ASP A 1 102 ? -24.275 -5.127 22.137 1.00 88.81 102 ASP A O 1
ATOM 809 N N . ASP A 1 103 ? -23.740 -4.418 20.093 1.00 92.69 103 ASP A N 1
ATOM 810 C CA . ASP A 1 103 ? -24.797 -5.185 19.433 1.00 92.69 103 ASP A CA 1
ATOM 811 C C . ASP A 1 103 ? -24.461 -6.688 19.407 1.00 92.69 103 ASP A C 1
ATOM 813 O O . ASP A 1 103 ? -23.719 -7.200 18.558 1.00 92.69 103 ASP A O 1
ATOM 817 N N . THR A 1 104 ? -25.036 -7.410 20.369 1.00 91.88 104 THR A N 1
ATOM 818 C CA . THR A 1 104 ? -24.838 -8.855 20.526 1.00 91.88 104 THR A CA 1
ATOM 819 C C . THR A 1 104 ? -25.374 -9.681 19.352 1.00 91.88 104 THR A C 1
ATOM 821 O O . THR A 1 104 ? -24.810 -10.740 19.061 1.00 91.88 104 THR A O 1
ATOM 824 N N . GLU A 1 105 ? -26.411 -9.216 18.645 1.00 93.06 105 GLU A N 1
ATOM 825 C CA . GLU A 1 105 ? -26.995 -9.942 17.511 1.00 93.06 105 GLU A CA 1
ATOM 826 C C . GLU A 1 105 ? -26.070 -9.870 16.294 1.00 93.06 105 GLU A C 1
ATOM 828 O O . GLU A 1 105 ? -25.794 -10.888 15.646 1.00 93.06 105 GLU A O 1
ATOM 833 N N . LEU A 1 106 ? -25.513 -8.684 16.038 1.00 91.81 106 LEU A N 1
ATOM 834 C CA . LEU A 1 106 ? -24.513 -8.465 14.995 1.00 91.81 106 LEU A CA 1
ATOM 835 C C . LEU A 1 106 ? -23.274 -9.337 15.228 1.00 91.81 106 LEU A C 1
ATOM 837 O O . LEU A 1 106 ? -22.832 -10.050 14.318 1.00 91.81 106 LEU A O 1
ATOM 841 N N . LEU A 1 107 ? -22.738 -9.339 16.453 1.00 92.56 107 LEU A N 1
ATOM 842 C CA . LEU A 1 107 ? -21.566 -10.144 16.799 1.00 92.56 107 LEU A CA 1
ATOM 843 C C . LEU A 1 107 ? -21.847 -11.646 16.628 1.00 92.56 107 LEU A C 1
ATOM 845 O O . LEU A 1 107 ? -21.036 -12.364 16.034 1.00 92.56 107 LEU A O 1
ATOM 849 N N . ALA A 1 108 ? -23.004 -12.127 17.093 1.00 92.06 108 ALA A N 1
ATOM 850 C CA . ALA A 1 108 ? -23.408 -13.523 16.938 1.00 92.06 108 ALA A CA 1
ATOM 851 C C . ALA A 1 108 ? -23.528 -13.934 15.458 1.00 92.06 108 ALA A C 1
ATOM 853 O O . ALA A 1 108 ? -23.112 -15.038 15.080 1.00 92.06 108 ALA A O 1
ATOM 854 N N . GLY A 1 109 ? -24.031 -13.037 14.602 1.00 92.00 109 GLY A N 1
ATOM 855 C CA . GLY A 1 109 ? -24.085 -13.230 13.153 1.00 92.00 109 GLY A CA 1
ATOM 856 C C . GLY A 1 109 ? -22.698 -13.386 12.521 1.00 92.00 109 GLY A C 1
ATOM 857 O O . GLY A 1 109 ? -22.465 -14.324 11.753 1.00 92.00 109 GLY A O 1
ATOM 858 N N . ILE A 1 110 ? -21.745 -12.524 12.891 1.00 91.62 110 ILE A N 1
ATOM 859 C CA . ILE A 1 110 ? -20.357 -12.586 12.401 1.00 91.62 110 ILE A CA 1
ATOM 860 C C . ILE A 1 110 ? -19.680 -13.894 12.836 1.00 91.62 110 ILE A C 1
ATOM 862 O O . ILE A 1 110 ? -19.082 -14.589 12.011 1.00 91.62 110 ILE A O 1
ATOM 866 N N . LEU A 1 111 ? -19.817 -14.283 14.107 1.00 92.75 111 LEU A N 1
ATOM 867 C CA . LEU A 1 111 ? -19.233 -15.526 14.630 1.00 92.75 111 LEU A CA 1
ATOM 868 C C . LEU A 1 111 ? -19.813 -16.776 13.947 1.00 92.75 111 LEU A C 1
ATOM 870 O O . LEU A 1 111 ? -19.074 -17.714 13.632 1.00 92.75 111 LEU A O 1
ATOM 874 N N . SER A 1 112 ? -21.114 -16.763 13.642 1.00 90.81 112 SER A N 1
ATOM 875 C CA . SER A 1 112 ? -21.797 -17.845 12.918 1.00 90.81 112 SER A CA 1
ATOM 876 C C . SER A 1 112 ? -21.300 -18.017 11.479 1.00 90.81 112 SER A C 1
ATOM 878 O O . SER A 1 112 ? -21.355 -19.118 10.931 1.00 90.81 112 SER A O 1
ATOM 880 N N . ASN A 1 113 ? -20.796 -16.955 10.847 1.00 85.88 113 ASN A N 1
ATOM 881 C CA . ASN A 1 113 ? -20.165 -17.050 9.529 1.00 85.88 113 ASN A CA 1
ATOM 882 C C . ASN A 1 113 ? -18.759 -17.659 9.619 1.00 85.88 113 ASN A C 1
ATOM 884 O O . ASN A 1 113 ? -18.364 -18.439 8.752 1.00 85.88 113 ASN A O 1
ATOM 888 N N . GLY A 1 114 ? -18.029 -17.367 10.697 1.00 80.88 114 GLY A N 1
ATOM 889 C CA . GLY A 1 114 ? -16.697 -17.917 10.941 1.00 80.88 114 GLY A CA 1
ATOM 890 C C . GLY A 1 114 ? -16.684 -19.426 11.195 1.00 80.88 114 GLY A C 1
ATOM 891 O O . GLY A 1 114 ? -15.782 -20.122 10.725 1.00 80.88 114 GLY A O 1
ATOM 892 N N . SER A 1 115 ? -17.694 -19.963 11.886 1.00 78.25 115 SER A N 1
ATOM 893 C CA . SER A 1 115 ? -17.791 -21.399 12.201 1.00 78.25 115 SER A CA 1
ATOM 894 C C . SER A 1 115 ? -18.035 -22.281 10.966 1.00 78.25 115 SER A C 1
ATOM 896 O O . SER A 1 115 ? -17.429 -23.353 10.856 1.00 78.25 115 SER A O 1
ATOM 898 N N . LYS A 1 116 ? -18.830 -21.806 9.997 1.00 68.00 116 LYS A N 1
ATOM 899 C CA . LYS A 1 116 ? -19.154 -22.522 8.745 1.00 68.00 116 LYS A CA 1
ATOM 900 C C . LYS A 1 116 ? -17.927 -22.818 7.878 1.00 68.00 116 LYS A C 1
ATOM 902 O O . LYS A 1 116 ? -17.880 -23.837 7.206 1.00 68.00 116 LYS A O 1
ATOM 907 N N . SER A 1 117 ? -16.884 -21.990 7.949 1.00 57.06 117 SER A N 1
ATOM 908 C CA . SER A 1 117 ? -15.640 -22.218 7.195 1.00 57.06 117 SER A CA 1
ATOM 909 C C . SER A 1 117 ? -14.835 -23.449 7.658 1.00 57.06 117 SER A C 1
ATOM 911 O O . SER A 1 117 ? -13.925 -23.893 6.955 1.00 57.06 117 SER A O 1
ATOM 913 N N . SER A 1 118 ? -15.155 -24.011 8.835 1.00 52.06 118 SER A N 1
ATOM 914 C CA . SER A 1 118 ? -14.421 -25.129 9.443 1.00 52.06 118 SER A CA 1
ATOM 915 C C . SER A 1 118 ? -15.071 -26.507 9.258 1.00 52.06 118 SER A C 1
ATOM 917 O O . SER A 1 118 ? -14.354 -27.506 9.300 1.00 52.06 118 SER A O 1
ATOM 919 N N . CYS A 1 119 ? -16.388 -26.585 9.026 1.00 47.91 119 CYS A N 1
ATOM 920 C CA . CYS A 1 119 ? -17.128 -27.855 9.013 1.00 47.91 119 CYS A CA 1
ATOM 921 C C . CYS A 1 119 ? -17.048 -28.635 7.689 1.00 47.91 119 CYS A C 1
ATOM 923 O O . CYS A 1 119 ? -17.239 -29.849 7.698 1.00 47.91 119 CYS A O 1
ATOM 925 N N . ASP A 1 120 ? -16.674 -27.997 6.579 1.00 48.56 120 ASP A N 1
ATOM 926 C CA . ASP A 1 120 ? -16.639 -28.663 5.264 1.00 48.56 120 ASP A CA 1
ATOM 927 C C . ASP A 1 120 ? -15.366 -29.496 5.019 1.00 48.56 120 ASP A C 1
ATOM 929 O O . ASP A 1 120 ? -15.245 -30.168 3.997 1.00 48.56 120 ASP A O 1
ATOM 933 N N . LYS A 1 121 ? -14.399 -29.487 5.950 1.00 47.09 121 LYS A N 1
ATOM 934 C CA . LYS A 1 121 ? -13.125 -30.227 5.812 1.00 47.09 121 LYS A CA 1
ATOM 935 C C . LYS A 1 121 ? -13.003 -31.473 6.694 1.00 47.09 121 LYS A C 1
ATOM 937 O O . LYS A 1 121 ? -12.029 -32.204 6.551 1.00 47.09 121 LYS A O 1
ATOM 942 N N . SER A 1 122 ? -13.961 -31.742 7.582 1.00 40.44 122 SER A N 1
ATOM 943 C CA . SER A 1 122 ? -13.894 -32.856 8.546 1.00 40.44 122 SER A CA 1
ATOM 944 C C . SER A 1 122 ? -14.784 -34.061 8.209 1.00 40.44 122 SER A C 1
ATOM 946 O O . SER A 1 122 ? -14.834 -35.001 8.991 1.00 40.44 122 SER A O 1
ATOM 948 N N . ALA A 1 123 ? -15.464 -34.079 7.058 1.00 43.16 123 ALA A N 1
ATOM 949 C CA . ALA A 1 123 ? -16.414 -35.143 6.696 1.00 43.16 123 ALA A CA 1
ATOM 950 C C . ALA A 1 123 ? -15.825 -36.298 5.852 1.00 43.16 123 ALA A C 1
ATOM 952 O O . ALA A 1 123 ? -16.582 -37.080 5.283 1.00 43.16 123 ALA A O 1
ATOM 953 N N . GLN A 1 124 ? -14.497 -36.428 5.738 1.00 39.84 124 GLN A N 1
ATOM 954 C CA . GLN A 1 124 ? -13.888 -37.434 4.854 1.00 39.84 124 GLN A CA 1
ATOM 955 C C . GLN A 1 124 ? -12.662 -38.127 5.458 1.00 39.84 124 GLN A C 1
ATOM 957 O O . GLN A 1 124 ? -11.645 -38.274 4.797 1.00 39.84 124 GLN A O 1
ATOM 962 N N . LEU A 1 125 ? -12.756 -38.569 6.712 1.00 41.56 125 LEU A N 1
ATOM 963 C CA . LEU A 1 125 ? -11.864 -39.580 7.288 1.00 41.56 125 LEU A CA 1
ATOM 964 C C . LEU A 1 125 ? -12.652 -40.402 8.313 1.00 41.56 125 LEU A C 1
ATOM 966 O O . LEU A 1 125 ? -12.457 -40.252 9.507 1.00 41.56 125 LEU A O 1
ATOM 970 N N . ASP A 1 126 ? -13.557 -41.250 7.828 1.00 32.22 126 ASP A N 1
ATOM 971 C CA . ASP A 1 126 ? -13.972 -42.454 8.546 1.00 32.22 126 ASP A CA 1
ATOM 972 C C . ASP A 1 126 ? -14.506 -43.487 7.545 1.00 32.22 126 ASP A C 1
ATOM 974 O O . ASP A 1 126 ? -15.524 -43.279 6.887 1.00 32.22 126 ASP A O 1
ATOM 978 N N . GLY A 1 127 ? -13.787 -44.610 7.428 1.00 28.42 127 GLY A N 1
ATOM 979 C CA . GLY A 1 127 ? -14.276 -45.832 6.786 1.00 28.42 127 GLY A CA 1
ATOM 980 C C . GLY A 1 127 ? -13.405 -46.404 5.664 1.00 28.42 127 GLY A C 1
ATOM 981 O O . GLY A 1 127 ? -13.711 -46.199 4.497 1.00 28.42 127 GLY A O 1
ATOM 982 N N . ALA A 1 128 ? -12.377 -47.188 6.018 1.00 28.61 128 ALA A N 1
ATOM 983 C CA . ALA A 1 128 ? -12.171 -48.564 5.520 1.00 28.61 128 ALA A CA 1
ATOM 984 C C . ALA A 1 128 ? -10.777 -49.100 5.903 1.00 28.61 128 ALA A C 1
ATOM 986 O O . ALA A 1 128 ? -9.783 -48.879 5.217 1.00 28.61 128 ALA A O 1
ATOM 987 N N . VAL A 1 129 ? -10.726 -49.881 6.984 1.00 30.08 129 VAL A N 1
ATOM 988 C CA . VAL A 1 129 ? -9.634 -50.822 7.263 1.00 30.08 129 VAL A CA 1
ATOM 989 C C . VAL A 1 129 ? -9.940 -52.134 6.540 1.00 30.08 129 VAL A C 1
ATOM 991 O O . VAL A 1 129 ? -10.962 -52.757 6.827 1.00 30.08 129 VAL A O 1
ATOM 994 N N . LYS A 1 130 ? -9.039 -52.596 5.664 1.00 29.47 130 LYS A N 1
ATOM 995 C CA . LYS A 1 130 ? -8.825 -54.026 5.381 1.00 29.47 130 LYS A CA 1
ATOM 996 C C . LYS A 1 130 ? -7.331 -54.303 5.194 1.00 29.47 130 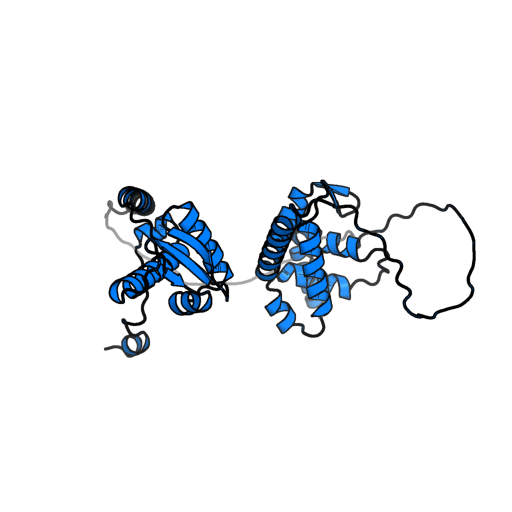LYS A C 1
ATOM 998 O O . LYS A 1 130 ? -6.662 -53.650 4.404 1.00 29.47 130 LYS A O 1
ATOM 1003 N N . GLN A 1 131 ? -6.844 -55.266 5.972 1.00 28.16 131 GLN A N 1
ATOM 1004 C CA . GLN A 1 131 ? -5.491 -55.825 5.967 1.00 28.16 131 GLN A CA 1
ATOM 1005 C C . GLN A 1 131 ? -5.225 -56.648 4.696 1.00 28.16 131 GLN A C 1
ATOM 1007 O O . GLN A 1 131 ? -6.113 -57.371 4.246 1.00 28.16 131 GLN A O 1
ATOM 1012 N N . SER A 1 132 ? -3.995 -56.627 4.177 1.00 26.66 132 SER A N 1
ATOM 1013 C CA . SER A 1 132 ? -3.074 -57.788 4.147 1.00 26.66 132 SER A CA 1
ATOM 1014 C C . SER A 1 132 ? -1.852 -57.527 3.250 1.00 26.66 132 SER A C 1
ATOM 1016 O O . SER A 1 132 ? -1.865 -56.673 2.371 1.00 26.66 132 SER A O 1
ATOM 1018 N N . GLU A 1 133 ? -0.769 -58.217 3.591 1.00 27.41 133 GLU A N 1
ATOM 1019 C CA . GLU A 1 133 ? 0.645 -57.964 3.301 1.00 27.41 133 GLU A CA 1
ATOM 1020 C C . GLU A 1 133 ? 1.115 -58.382 1.892 1.00 27.41 133 GLU A C 1
ATOM 1022 O O . GLU A 1 133 ? 0.586 -59.330 1.316 1.00 27.41 133 GLU A O 1
ATOM 1027 N N . SER A 1 134 ? 2.193 -57.763 1.382 1.00 24.92 134 SER A N 1
ATOM 1028 C CA . SER A 1 134 ? 3.496 -58.424 1.103 1.00 24.92 134 SER A CA 1
ATOM 1029 C C . SER A 1 134 ? 4.466 -57.546 0.268 1.00 24.92 134 SER A C 1
ATOM 1031 O O . SER A 1 134 ? 4.078 -57.003 -0.756 1.00 24.92 134 SER A O 1
ATOM 1033 N N . VAL A 1 135 ? 5.720 -57.410 0.759 1.00 22.77 135 VAL A N 1
ATOM 1034 C CA . VAL A 1 135 ? 7.024 -57.660 0.064 1.00 22.77 135 VAL A CA 1
ATOM 1035 C C . VAL A 1 135 ? 7.218 -56.973 -1.322 1.00 22.77 135 VAL A C 1
ATOM 1037 O O . VAL A 1 135 ? 6.459 -57.237 -2.235 1.00 22.77 135 VAL A O 1
ATOM 1040 N N . THR A 1 136 ? 8.199 -56.112 -1.657 1.00 24.50 136 THR A N 1
ATOM 1041 C CA . THR A 1 136 ? 9.629 -55.955 -1.299 1.00 24.50 136 THR A CA 1
ATOM 1042 C C . THR A 1 136 ? 10.203 -54.636 -1.863 1.00 24.50 136 THR A C 1
ATOM 1044 O O . THR A 1 136 ? 9.812 -54.209 -2.942 1.00 24.50 136 THR A O 1
ATOM 1047 N N . ASN A 1 137 ? 11.193 -54.091 -1.145 1.00 27.62 137 ASN A N 1
ATOM 1048 C CA . ASN A 1 137 ? 12.440 -53.396 -1.534 1.00 27.62 137 ASN A CA 1
ATOM 1049 C C . ASN A 1 137 ? 12.634 -52.749 -2.924 1.00 27.62 137 ASN A C 1
ATOM 1051 O O . ASN A 1 137 ? 12.557 -53.412 -3.953 1.00 27.62 137 ASN A O 1
ATOM 1055 N N . GLY A 1 138 ? 13.164 -51.516 -2.907 1.00 25.73 138 GLY A N 1
ATOM 1056 C CA . GLY A 1 138 ? 13.911 -50.936 -4.030 1.00 25.73 138 GLY A CA 1
ATOM 1057 C C . GLY A 1 138 ? 14.305 -49.465 -3.857 1.00 25.73 138 GLY A C 1
ATOM 1058 O O . GLY A 1 138 ? 13.710 -48.593 -4.475 1.00 25.73 138 GLY A O 1
ATOM 1059 N N . ILE A 1 139 ? 15.316 -49.189 -3.029 1.00 27.19 139 ILE A N 1
ATOM 1060 C CA . ILE A 1 139 ? 16.091 -47.933 -3.029 1.00 27.19 139 ILE A CA 1
ATOM 1061 C C . ILE A 1 139 ? 16.903 -47.879 -4.331 1.00 27.19 139 ILE A C 1
ATOM 1063 O O . ILE A 1 139 ? 17.574 -48.868 -4.594 1.00 27.19 139 ILE A O 1
ATOM 1067 N N . THR A 1 140 ? 16.900 -46.774 -5.095 1.00 25.61 140 THR A N 1
ATOM 1068 C CA . THR A 1 140 ? 18.099 -46.010 -5.551 1.00 25.61 140 THR A CA 1
ATOM 1069 C C . THR A 1 140 ? 17.659 -44.742 -6.316 1.00 25.61 140 THR A C 1
ATOM 1071 O O . THR A 1 140 ? 16.861 -44.834 -7.244 1.00 25.61 140 THR A O 1
ATOM 1074 N N . GLU A 1 141 ? 18.185 -43.566 -5.947 1.00 24.34 141 GLU A N 1
ATOM 1075 C CA . GLU A 1 141 ? 18.262 -42.388 -6.837 1.00 24.34 141 GLU A CA 1
ATOM 1076 C C . GLU A 1 141 ? 19.488 -42.498 -7.800 1.00 24.34 141 GLU A C 1
ATOM 1078 O O . GLU A 1 141 ? 20.033 -43.585 -7.970 1.00 24.34 141 GLU A O 1
ATOM 1083 N N . PRO A 1 142 ? 19.978 -41.415 -8.436 1.00 35.50 142 PRO A N 1
ATOM 1084 C CA . PRO A 1 142 ? 19.699 -41.009 -9.808 1.00 35.50 142 PRO A CA 1
ATOM 1085 C C . PRO A 1 142 ? 20.916 -41.237 -10.728 1.00 35.50 142 PRO A C 1
ATOM 1087 O O . PRO A 1 142 ? 22.050 -41.365 -10.272 1.00 35.50 142 PRO A O 1
ATOM 1090 N N . SER A 1 143 ? 20.729 -41.215 -12.050 1.00 23.81 143 SER A N 1
ATOM 1091 C CA . SER A 1 143 ? 21.864 -41.001 -12.958 1.00 23.81 143 SER A CA 1
ATOM 1092 C C . SER A 1 143 ? 21.481 -40.306 -14.264 1.00 23.81 143 SER A C 1
ATOM 1094 O O . SER A 1 143 ? 20.469 -40.583 -14.901 1.00 23.81 143 SER A O 1
ATOM 1096 N N . SER A 1 144 ? 22.344 -39.351 -14.593 1.00 27.16 144 SER A N 1
ATOM 1097 C CA . SER A 1 144 ? 22.567 -38.653 -15.854 1.00 27.16 144 SER A CA 1
ATOM 1098 C C . SER A 1 144 ? 22.780 -39.583 -17.049 1.00 27.16 144 SER A C 1
ATOM 1100 O O . SER A 1 144 ? 23.425 -40.608 -16.866 1.00 27.16 144 SER A O 1
ATOM 1102 N N . THR A 1 145 ? 22.438 -39.123 -18.259 1.00 23.56 145 THR A N 1
ATOM 1103 C CA . THR A 1 145 ? 23.377 -39.027 -19.403 1.00 23.56 145 THR A CA 1
ATOM 1104 C C . THR A 1 145 ? 22.775 -38.240 -20.571 1.00 23.56 145 THR A C 1
ATOM 1106 O O . THR A 1 145 ? 21.561 -38.116 -20.709 1.00 23.56 145 THR A O 1
ATOM 1109 N N . SER A 1 146 ? 23.690 -37.681 -21.357 1.00 27.27 146 SER A N 1
ATOM 1110 C CA . SER A 1 146 ? 23.569 -36.860 -22.558 1.00 27.27 146 SER A CA 1
ATOM 1111 C C . SER A 1 146 ? 22.902 -37.555 -23.751 1.00 27.27 146 SER A C 1
ATOM 1113 O O . SER A 1 146 ? 22.958 -38.772 -23.874 1.00 27.27 146 SER A O 1
ATOM 1115 N N . ASP A 1 147 ? 22.338 -36.772 -24.673 1.00 24.91 147 ASP A N 1
ATOM 1116 C CA . ASP A 1 147 ? 22.957 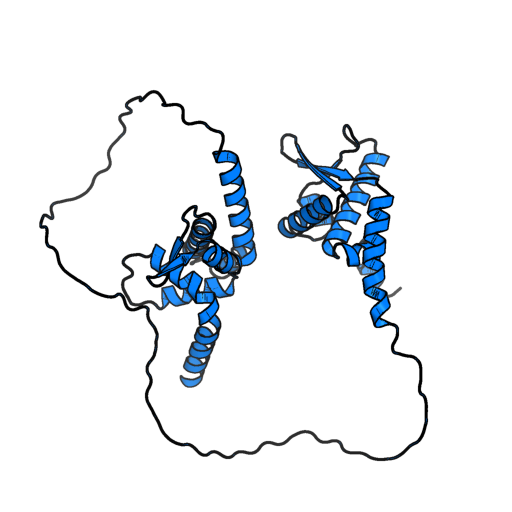-36.565 -25.990 1.00 24.91 147 ASP A CA 1
ATOM 1117 C C . ASP A 1 147 ? 22.190 -35.534 -26.823 1.00 24.91 147 ASP A C 1
ATOM 1119 O O . ASP A 1 147 ? 20.968 -35.397 -26.754 1.00 24.91 147 ASP A O 1
ATOM 1123 N N . GLY A 1 148 ? 22.962 -34.741 -27.565 1.00 23.88 148 GLY A N 1
ATOM 1124 C CA . GLY A 1 148 ? 22.482 -33.627 -28.364 1.00 23.88 148 GLY A CA 1
ATOM 1125 C C . GLY A 1 148 ? 22.019 -34.027 -29.759 1.00 23.88 148 GLY A C 1
ATOM 1126 O O . GLY A 1 148 ? 22.428 -35.037 -30.324 1.00 23.88 148 GLY A O 1
ATOM 1127 N N . SER A 1 149 ? 21.224 -33.145 -30.356 1.00 27.58 149 SER A N 1
ATOM 1128 C CA . SER A 1 149 ? 21.212 -32.892 -31.796 1.00 27.58 149 SER A CA 1
ATOM 1129 C C . SER A 1 149 ? 20.612 -31.511 -32.047 1.00 27.58 149 SER A C 1
ATOM 1131 O O . SER A 1 149 ? 19.477 -31.229 -31.671 1.00 27.58 149 SER A O 1
ATOM 1133 N N . ALA A 1 150 ? 21.416 -30.634 -32.650 1.00 25.05 150 ALA A N 1
ATOM 1134 C CA . ALA A 1 150 ? 20.984 -29.355 -33.208 1.00 25.05 150 ALA A CA 1
ATOM 1135 C C . ALA A 1 150 ? 20.097 -29.580 -34.452 1.00 25.05 150 ALA A C 1
ATOM 1137 O O . ALA A 1 150 ? 20.168 -30.644 -35.071 1.00 25.05 150 ALA A O 1
ATOM 1138 N N . PRO A 1 151 ? 19.329 -28.561 -34.880 1.00 29.70 151 PRO A N 1
ATOM 1139 C CA . PRO A 1 151 ? 19.868 -27.746 -35.971 1.00 29.70 151 PRO A CA 1
ATOM 1140 C C . PRO A 1 151 ? 19.611 -26.225 -35.866 1.00 29.70 151 PRO A C 1
ATOM 1142 O O . PRO A 1 151 ? 18.544 -25.760 -35.493 1.00 29.70 151 PRO A O 1
ATOM 1145 N N . VAL A 1 152 ? 20.651 -25.476 -36.253 1.00 25.33 152 VAL A N 1
ATOM 1146 C CA . VAL A 1 152 ? 20.683 -24.352 -37.215 1.00 25.33 152 VAL A CA 1
ATOM 1147 C C . VAL A 1 152 ? 19.689 -23.174 -37.079 1.00 25.33 152 VAL A C 1
ATOM 1149 O O . VAL A 1 152 ? 18.543 -23.225 -37.502 1.00 25.33 152 VAL A O 1
ATOM 1152 N N . MET A 1 153 ? 20.259 -22.054 -36.610 1.00 27.06 153 MET A N 1
ATOM 1153 C CA . MET A 1 153 ? 20.158 -20.650 -37.066 1.00 27.06 153 MET A CA 1
ATOM 1154 C C . MET A 1 153 ? 18.866 -20.141 -37.733 1.00 27.06 153 MET A C 1
ATOM 1156 O O . MET A 1 153 ? 18.594 -20.408 -38.898 1.00 27.06 153 MET A O 1
ATOM 1160 N N . THR A 1 154 ? 18.252 -19.141 -37.094 1.00 25.81 154 THR A N 1
ATOM 1161 C CA . THR A 1 154 ? 17.911 -17.871 -37.762 1.00 25.81 154 THR A CA 1
ATOM 1162 C C . THR A 1 154 ? 18.008 -16.712 -36.766 1.00 25.81 154 THR A C 1
ATOM 1164 O O . THR A 1 154 ? 17.525 -16.786 -35.640 1.00 25.81 154 THR A O 1
ATOM 1167 N N . LYS A 1 155 ? 18.713 -15.653 -37.182 1.00 36.78 155 LYS A N 1
ATOM 1168 C CA . LYS A 1 155 ? 18.920 -14.396 -36.452 1.00 36.78 155 LYS A CA 1
ATOM 1169 C C . LYS A 1 155 ? 17.586 -13.725 -36.122 1.00 36.78 155 LYS A C 1
ATOM 1171 O O . LYS A 1 155 ? 16.799 -13.473 -37.027 1.00 36.78 155 LYS A O 1
ATOM 1176 N N . ALA A 1 156 ? 17.419 -13.299 -34.874 1.00 24.72 156 ALA A N 1
ATOM 1177 C CA . ALA A 1 156 ? 16.496 -12.227 -34.521 1.00 24.72 156 ALA A CA 1
ATOM 1178 C C . ALA A 1 156 ? 17.128 -11.371 -33.417 1.00 24.72 156 ALA A C 1
ATOM 1180 O O . ALA A 1 156 ? 17.110 -11.715 -32.237 1.00 24.72 156 ALA A O 1
ATOM 1181 N N . HIS A 1 157 ? 17.730 -10.257 -33.825 1.00 31.33 157 HIS A N 1
ATOM 1182 C CA . HIS A 1 157 ? 18.042 -9.155 -32.928 1.00 31.33 157 HIS A CA 1
ATOM 1183 C C . HIS A 1 157 ? 16.726 -8.424 -32.650 1.00 31.33 157 HIS A C 1
ATOM 1185 O O . HIS A 1 157 ? 16.250 -7.717 -33.526 1.00 31.33 157 HIS A O 1
ATOM 1191 N N . ASN A 1 158 ? 16.138 -8.601 -31.467 1.00 29.77 158 ASN A N 1
ATOM 1192 C CA . ASN A 1 158 ? 15.026 -7.773 -30.992 1.00 29.77 158 ASN A CA 1
ATOM 1193 C C . ASN A 1 158 ? 15.328 -7.309 -29.562 1.00 29.77 158 ASN A C 1
ATOM 1195 O O . ASN A 1 158 ? 14.741 -7.781 -28.592 1.00 29.77 158 ASN A O 1
ATOM 1199 N N . LEU A 1 159 ? 16.273 -6.373 -29.440 1.00 29.34 159 LEU A N 1
ATOM 1200 C CA . LEU A 1 159 ? 16.282 -5.442 -28.316 1.00 29.34 159 LEU A CA 1
ATOM 1201 C C . LEU A 1 159 ? 15.259 -4.358 -28.660 1.00 29.34 159 LEU A C 1
ATOM 1203 O O . LEU A 1 159 ? 15.514 -3.486 -29.487 1.00 29.34 159 LEU A O 1
ATOM 1207 N N . PHE A 1 160 ? 14.066 -4.480 -28.087 1.00 28.33 160 PHE A N 1
ATOM 1208 C CA . PHE A 1 160 ? 13.010 -3.484 -28.211 1.00 28.33 160 PHE A CA 1
ATOM 1209 C C . PHE A 1 160 ? 13.370 -2.277 -27.336 1.00 28.33 160 PHE A C 1
ATOM 1211 O O . PHE A 1 160 ? 12.996 -2.201 -26.169 1.00 28.33 160 PHE A O 1
ATOM 1218 N N . TYR A 1 161 ? 14.142 -1.353 -27.905 1.00 28.27 161 TYR A N 1
ATOM 1219 C CA . TYR A 1 161 ? 14.167 0.035 -27.455 1.00 28.27 161 TYR A CA 1
ATOM 1220 C C . TYR A 1 161 ? 12.938 0.741 -28.049 1.00 28.27 161 TYR A C 1
ATOM 1222 O O . TYR A 1 161 ? 12.607 0.489 -29.212 1.00 28.27 161 TYR A O 1
ATOM 1230 N N . PRO A 1 162 ? 12.231 1.601 -27.297 1.00 30.05 162 PRO A N 1
ATOM 1231 C CA . PRO A 1 162 ? 11.091 2.325 -27.839 1.00 30.05 162 PRO A CA 1
ATOM 1232 C C . PRO A 1 162 ? 11.582 3.295 -28.923 1.00 30.05 162 PRO A C 1
ATOM 1234 O O . PRO A 1 162 ? 12.209 4.311 -28.634 1.00 30.05 162 PRO A O 1
ATOM 1237 N N . ASN A 1 163 ? 11.310 2.958 -30.185 1.00 28.44 163 ASN A N 1
ATOM 1238 C CA . ASN A 1 163 ? 11.589 3.819 -31.329 1.00 28.44 163 ASN A CA 1
ATOM 1239 C C . ASN A 1 163 ? 10.704 5.070 -31.275 1.00 28.44 163 ASN A C 1
ATOM 1241 O O . ASN A 1 163 ? 9.476 4.984 -31.267 1.00 28.44 163 ASN A O 1
ATOM 1245 N N . VAL A 1 164 ? 11.345 6.238 -31.297 1.00 30.17 164 VAL A N 1
ATOM 1246 C CA . VAL A 1 164 ? 10.710 7.534 -31.543 1.00 30.17 164 VAL A CA 1
ATOM 1247 C C . VAL A 1 164 ? 10.452 7.649 -33.047 1.00 30.17 164 VAL A C 1
ATOM 1249 O O . VAL A 1 164 ? 11.389 7.672 -33.842 1.00 30.17 164 VAL A O 1
ATOM 1252 N N . THR A 1 165 ? 9.185 7.700 -33.454 1.00 27.05 165 THR A N 1
ATOM 1253 C CA . THR A 1 165 ? 8.799 7.978 -34.842 1.00 27.05 165 THR A CA 1
ATOM 1254 C C . THR A 1 165 ? 9.058 9.447 -35.182 1.00 27.05 165 THR A C 1
ATOM 1256 O O . THR A 1 165 ? 8.507 10.351 -34.557 1.00 27.05 165 THR A O 1
ATOM 1259 N N . THR A 1 166 ? 9.886 9.675 -36.199 1.00 27.44 166 THR A N 1
ATOM 1260 C CA . THR A 1 166 ? 10.120 10.954 -36.882 1.00 27.44 166 THR A CA 1
ATOM 1261 C C . THR A 1 166 ? 8.983 11.266 -37.857 1.00 27.44 166 THR A C 1
ATOM 1263 O O . THR A 1 166 ? 8.609 10.379 -38.614 1.00 27.44 166 THR A O 1
ATOM 1266 N N . CYS A 1 167 ? 8.500 12.514 -37.877 1.00 22.14 167 CYS A N 1
ATOM 1267 C CA . CYS A 1 167 ? 7.850 13.264 -38.978 1.00 22.14 167 CYS A CA 1
ATOM 1268 C C . CYS A 1 167 ? 7.562 14.676 -38.421 1.00 22.14 167 CYS A C 1
ATOM 1270 O O . CYS A 1 167 ? 7.174 14.776 -37.264 1.00 22.14 167 CYS A O 1
ATOM 1272 N N . SER A 1 168 ? 7.643 15.823 -39.088 1.00 26.77 168 SER A N 1
ATOM 1273 C CA . SER A 1 168 ? 8.268 16.343 -40.305 1.00 26.77 168 SER A CA 1
ATOM 1274 C C . SER A 1 168 ? 8.264 17.871 -40.109 1.00 26.77 168 SER A C 1
ATOM 1276 O O . SER A 1 168 ? 7.440 18.396 -39.364 1.00 26.77 168 SER A O 1
ATOM 1278 N N . ASN A 1 169 ? 9.207 18.565 -40.739 1.00 25.09 169 ASN A N 1
ATOM 1279 C CA . ASN A 1 169 ? 9.456 20.005 -40.615 1.00 25.09 169 ASN A CA 1
ATOM 1280 C C . ASN A 1 169 ? 8.225 20.903 -40.830 1.00 25.09 169 ASN A C 1
ATOM 1282 O O . ASN A 1 169 ? 7.598 20.796 -41.877 1.00 25.09 169 ASN A O 1
ATOM 1286 N N . GLU A 1 170 ? 8.060 21.917 -39.976 1.00 27.02 170 GLU A N 1
ATOM 1287 C CA . GLU A 1 170 ? 7.735 23.282 -40.411 1.00 27.02 170 GLU A CA 1
ATOM 1288 C C . GLU A 1 170 ? 8.682 24.252 -39.689 1.00 27.02 170 GLU A C 1
ATOM 1290 O O . GLU A 1 170 ? 8.946 24.128 -38.493 1.00 27.02 170 GLU A O 1
ATOM 1295 N N . LYS A 1 171 ? 9.308 25.125 -40.480 1.00 28.27 171 LYS A N 1
ATOM 1296 C CA . LYS A 1 171 ? 10.330 26.087 -40.063 1.00 28.27 171 LYS A CA 1
ATOM 1297 C C . LYS A 1 171 ? 9.648 27.306 -39.457 1.00 28.27 171 LYS A C 1
ATOM 1299 O O . LYS A 1 171 ? 8.761 27.842 -40.103 1.00 28.27 171 LYS A O 1
ATOM 1304 N N . GLU A 1 172 ? 10.181 27.823 -38.358 1.00 27.27 172 GLU A N 1
ATOM 1305 C CA . GLU A 1 172 ? 10.191 29.262 -38.093 1.00 27.27 172 GLU A CA 1
ATOM 1306 C C . GLU A 1 172 ? 11.479 29.611 -37.331 1.00 27.27 172 GLU A C 1
ATOM 1308 O O . GLU A 1 172 ? 11.906 28.899 -36.422 1.00 27.27 172 GLU A O 1
ATOM 1313 N N . GLU A 1 173 ? 12.169 30.628 -37.841 1.00 26.27 173 GLU A N 1
ATOM 1314 C CA . GLU A 1 173 ? 13.504 31.080 -37.450 1.00 26.27 173 GLU A CA 1
ATOM 1315 C C . GLU A 1 173 ? 13.509 31.924 -36.161 1.00 26.27 173 GLU A C 1
ATOM 1317 O O . GLU A 1 173 ? 12.476 32.436 -35.737 1.00 26.27 173 GLU A O 1
ATOM 1322 N N . GLN A 1 174 ? 14.742 32.190 -35.697 1.00 29.12 174 GLN A N 1
ATOM 1323 C CA . GLN A 1 174 ? 15.216 33.289 -34.830 1.00 29.12 174 GLN A CA 1
ATOM 1324 C C . GLN A 1 174 ? 15.341 32.962 -33.335 1.00 29.12 174 GLN A C 1
ATOM 1326 O O . GLN A 1 174 ? 14.474 32.336 -32.746 1.00 29.12 174 GLN A O 1
ATOM 1331 N N . ASP A 1 175 ? 16.369 33.383 -32.598 1.00 28.55 175 ASP A N 1
ATOM 1332 C CA . ASP A 1 175 ? 17.701 33.946 -32.861 1.00 28.55 175 ASP A CA 1
ATOM 1333 C C . ASP A 1 175 ? 18.462 33.800 -31.521 1.00 28.55 175 ASP A C 1
ATOM 1335 O O . ASP A 1 175 ? 17.876 33.925 -30.442 1.00 28.55 175 ASP A O 1
ATOM 1339 N N . PHE A 1 176 ? 19.755 33.484 -31.567 1.00 33.47 176 PHE A N 1
ATOM 1340 C CA . PHE A 1 176 ? 20.599 33.301 -30.386 1.00 33.47 176 PHE A CA 1
ATOM 1341 C C . PHE A 1 176 ? 21.288 34.620 -30.032 1.00 33.47 176 PHE A C 1
ATOM 1343 O O . PHE A 1 176 ? 22.327 34.924 -30.607 1.00 33.47 176 PHE A O 1
ATOM 1350 N N . THR A 1 177 ? 20.834 35.347 -29.003 1.00 28.36 177 THR A N 1
ATOM 1351 C CA . THR A 1 177 ? 21.727 36.278 -28.284 1.00 28.36 177 THR A CA 1
ATOM 1352 C C . THR A 1 177 ? 21.390 36.474 -26.791 1.00 28.36 177 THR A C 1
ATOM 1354 O O . THR A 1 177 ? 20.550 37.277 -26.411 1.00 28.36 177 THR A O 1
ATOM 1357 N N . LYS A 1 178 ? 22.235 35.841 -25.960 1.00 31.86 178 LYS A N 1
ATOM 1358 C CA . LYS A 1 178 ? 22.762 36.280 -24.643 1.00 31.86 178 LYS A CA 1
ATOM 1359 C C . LYS A 1 178 ? 21.904 36.181 -23.356 1.00 31.86 178 LYS A C 1
ATOM 1361 O O . LYS A 1 178 ? 20.683 36.202 -23.407 1.00 31.86 178 LYS A O 1
ATOM 1366 N N . PRO A 1 179 ? 22.577 36.022 -22.187 1.00 31.50 179 PRO A N 1
ATOM 1367 C CA . PRO A 1 179 ? 22.063 35.266 -21.044 1.00 31.50 179 PRO A CA 1
ATOM 1368 C C . PRO A 1 179 ? 21.943 36.143 -19.763 1.00 31.50 179 PRO A C 1
ATOM 1370 O O . PRO A 1 179 ? 21.807 37.360 -19.869 1.00 31.50 179 PRO A O 1
ATOM 1373 N N . PRO A 1 180 ? 21.923 35.548 -18.556 1.00 48.03 180 PRO A N 1
ATOM 1374 C CA . PRO A 1 180 ? 20.835 35.615 -17.583 1.00 48.03 180 PRO A CA 1
ATOM 1375 C C . PRO A 1 180 ? 20.969 36.775 -16.575 1.00 48.03 180 PRO A C 1
ATOM 1377 O O . PRO A 1 180 ? 22.081 37.156 -16.221 1.00 48.03 180 PRO A O 1
ATOM 1380 N N . ASN A 1 181 ? 19.864 37.252 -15.989 1.00 28.53 181 ASN A N 1
ATOM 1381 C CA . ASN A 1 181 ? 19.894 37.569 -14.556 1.00 28.53 181 ASN A CA 1
ATOM 1382 C C . ASN A 1 181 ? 18.512 37.709 -13.910 1.00 28.53 181 ASN A C 1
ATOM 1384 O O . ASN A 1 181 ? 17.632 38.413 -14.402 1.00 28.53 181 ASN A O 1
ATOM 1388 N N . CYS A 1 182 ? 18.389 37.075 -12.746 1.00 32.88 182 CYS A N 1
ATOM 1389 C CA . CYS A 1 182 ? 17.382 37.347 -11.734 1.00 32.88 182 CYS A CA 1
ATOM 1390 C C . CYS A 1 182 ? 17.490 38.795 -11.247 1.00 32.88 182 CYS A C 1
ATOM 1392 O O . CYS A 1 182 ? 18.563 39.214 -10.819 1.00 32.88 182 CYS A O 1
ATOM 1394 N N . SER A 1 183 ? 16.364 39.505 -11.146 1.00 28.05 183 SER A N 1
ATOM 1395 C CA . SER A 1 183 ? 16.215 40.520 -10.101 1.00 28.05 183 SER A CA 1
ATOM 1396 C C . SER A 1 183 ? 14.752 40.864 -9.785 1.00 28.05 183 SER A C 1
ATOM 1398 O O . SER A 1 183 ? 14.062 41.470 -10.597 1.00 28.05 183 SER A O 1
ATOM 1400 N N . ILE A 1 184 ? 14.364 40.540 -8.547 1.00 26.33 184 ILE A N 1
ATOM 1401 C CA . ILE A 1 184 ? 13.783 41.463 -7.554 1.00 26.33 184 ILE A CA 1
ATOM 1402 C C . ILE A 1 184 ? 12.341 41.975 -7.803 1.00 26.33 184 ILE A C 1
ATOM 1404 O O . ILE A 1 184 ? 12.040 42.779 -8.677 1.00 26.33 184 ILE A O 1
ATOM 1408 N N . TYR A 1 185 ? 11.482 41.511 -6.895 1.00 32.31 185 TYR A N 1
ATOM 1409 C CA . TYR A 1 185 ? 10.125 41.894 -6.488 1.00 32.31 185 TYR A CA 1
ATOM 1410 C C . TYR A 1 185 ? 9.610 43.283 -6.909 1.00 32.31 185 TYR A C 1
ATOM 1412 O O . TYR A 1 185 ? 10.191 44.308 -6.557 1.00 32.31 185 TYR A O 1
ATOM 1420 N N . LYS A 1 186 ? 8.402 43.302 -7.495 1.00 28.05 186 LYS A N 1
ATOM 1421 C CA . LYS A 1 186 ? 7.404 44.372 -7.320 1.00 28.05 186 LYS A CA 1
ATOM 1422 C C . LYS A 1 186 ? 5.992 43.784 -7.348 1.00 28.05 186 LYS A C 1
ATOM 1424 O O . LYS A 1 186 ? 5.484 43.376 -8.388 1.00 28.05 186 LYS A O 1
ATOM 1429 N N . THR A 1 187 ? 5.379 43.750 -6.172 1.00 33.16 187 THR A N 1
ATOM 1430 C CA . THR A 1 187 ? 3.994 43.363 -5.905 1.00 33.16 187 THR A CA 1
ATOM 1431 C C . THR A 1 187 ? 3.033 44.342 -6.585 1.00 33.16 187 THR A C 1
ATOM 1433 O O . THR A 1 187 ? 3.154 45.554 -6.410 1.00 33.16 187 THR A O 1
ATOM 1436 N N . LYS A 1 188 ? 2.056 43.827 -7.338 1.00 35.22 188 LYS A N 1
ATOM 1437 C CA . LYS A 1 188 ? 0.826 44.554 -7.674 1.00 35.22 188 LYS A CA 1
ATOM 1438 C C . LYS A 1 188 ? -0.342 43.763 -7.106 1.00 35.22 188 LYS A C 1
ATOM 1440 O O . LYS A 1 188 ? -0.593 42.635 -7.516 1.00 35.22 188 LYS A O 1
ATOM 1445 N N . GLU A 1 189 ? -0.996 44.362 -6.123 1.00 37.81 189 GLU A N 1
ATOM 1446 C CA . GLU A 1 189 ? -2.199 43.848 -5.484 1.00 37.81 189 GLU A CA 1
ATOM 1447 C C . GLU A 1 189 ? -3.314 43.669 -6.520 1.00 37.81 189 GLU A C 1
ATOM 1449 O O . GLU A 1 189 ? -3.730 44.623 -7.179 1.00 37.81 189 GLU A O 1
ATOM 1454 N N . ILE A 1 190 ? -3.821 42.442 -6.645 1.00 37.88 190 ILE A N 1
ATOM 1455 C CA . ILE A 1 190 ? -5.074 42.150 -7.342 1.00 37.88 190 ILE A CA 1
ATOM 1456 C C . ILE A 1 190 ? -6.009 41.534 -6.304 1.00 37.88 190 ILE A C 1
ATOM 1458 O O . ILE A 1 190 ? -5.747 40.457 -5.770 1.00 37.88 190 ILE A O 1
ATOM 1462 N N . LYS A 1 191 ? -7.088 42.257 -5.987 1.00 32.41 191 LYS A N 1
ATOM 1463 C CA . LYS A 1 191 ? -8.146 41.816 -5.069 1.00 32.41 191 LYS A CA 1
ATOM 1464 C C . LYS A 1 191 ? -8.814 40.531 -5.598 1.00 32.41 191 LYS A C 1
ATOM 1466 O O . LYS A 1 191 ? -9.019 40.414 -6.808 1.00 32.41 191 LYS A O 1
ATOM 1471 N N . PRO A 1 192 ? -9.149 39.572 -4.717 1.00 35.38 192 PRO A N 1
ATOM 1472 C CA . PRO A 1 192 ? -9.415 38.192 -5.098 1.00 35.38 192 PRO A CA 1
ATOM 1473 C C . PRO A 1 192 ? -10.803 38.037 -5.725 1.00 35.38 192 PRO A C 1
ATOM 1475 O O . PRO A 1 192 ? -11.804 38.494 -5.176 1.00 35.38 192 PRO A O 1
ATOM 1478 N N . LYS A 1 193 ? -10.877 37.328 -6.856 1.00 35.91 193 LYS A N 1
ATOM 1479 C CA . LYS A 1 193 ? -12.127 36.696 -7.286 1.00 35.91 193 LYS A CA 1
ATOM 1480 C C . LYS A 1 193 ? -12.293 35.432 -6.446 1.00 35.91 193 LYS A C 1
ATOM 1482 O O . LYS A 1 193 ? -11.487 34.514 -6.554 1.00 35.91 193 LYS A O 1
ATOM 1487 N N . LEU A 1 194 ? -13.300 35.437 -5.577 1.00 39.84 194 LEU A N 1
ATOM 1488 C CA . LEU A 1 194 ? -13.710 34.312 -4.740 1.00 39.84 194 LEU A CA 1
ATOM 1489 C C . LEU A 1 194 ? -13.969 33.076 -5.615 1.00 39.84 194 LEU A C 1
ATOM 1491 O O . LEU A 1 194 ? -14.970 33.007 -6.323 1.00 39.84 194 LEU A O 1
ATOM 1495 N N . ILE A 1 195 ? -13.048 32.115 -5.568 1.00 42.22 195 ILE A N 1
ATOM 1496 C CA . ILE A 1 195 ? -13.263 30.744 -6.029 1.00 42.22 195 ILE A CA 1
ATOM 1497 C C . ILE A 1 195 ? -13.645 29.941 -4.782 1.00 42.22 195 ILE A C 1
ATOM 1499 O O . ILE A 1 195 ? -12.933 29.984 -3.781 1.00 42.22 195 ILE A O 1
ATOM 1503 N N . ASN A 1 196 ? -14.793 29.263 -4.832 1.00 39.44 196 ASN A N 1
ATOM 1504 C CA . ASN A 1 196 ? -15.348 28.453 -3.742 1.00 39.44 196 ASN A CA 1
ATOM 1505 C C . ASN A 1 196 ? -14.300 27.486 -3.135 1.00 39.44 196 ASN A C 1
ATOM 1507 O O . ASN A 1 196 ? -13.828 26.599 -3.849 1.00 39.44 196 ASN A O 1
ATOM 1511 N N . PRO A 1 197 ? -13.977 27.574 -1.830 1.00 44.16 197 PRO A N 1
ATOM 1512 C CA . PRO A 1 197 ? -12.941 26.761 -1.187 1.00 44.16 197 PRO A CA 1
ATOM 1513 C C . PRO A 1 197 ? -13.474 25.430 -0.621 1.00 44.16 197 PRO A C 1
ATOM 1515 O O . PRO A 1 197 ? -13.151 25.071 0.506 1.00 44.16 197 PRO A O 1
ATOM 1518 N N . ILE A 1 198 ? -14.315 24.699 -1.364 1.00 42.91 198 ILE A N 1
ATOM 1519 C CA . ILE A 1 198 ? -15.013 23.512 -0.817 1.00 42.91 198 ILE A CA 1
ATOM 1520 C C . ILE A 1 198 ? -14.482 22.166 -1.355 1.00 42.91 198 ILE A C 1
ATOM 1522 O O . ILE A 1 198 ? -14.699 21.152 -0.712 1.00 42.91 198 ILE A O 1
ATOM 1526 N N . ASN A 1 199 ? -13.689 22.123 -2.435 1.00 47.84 199 ASN A N 1
ATOM 1527 C CA . ASN A 1 199 ? -13.223 20.841 -3.013 1.00 47.84 199 ASN A CA 1
ATOM 1528 C C . ASN A 1 199 ? -11.737 20.496 -2.801 1.00 47.84 199 ASN A C 1
ATOM 1530 O O . ASN A 1 199 ? -11.284 19.447 -3.242 1.00 47.84 199 ASN A O 1
ATOM 1534 N N . GLN A 1 200 ? -10.948 21.353 -2.148 1.00 48.62 200 GLN A N 1
ATOM 1535 C CA . GLN A 1 200 ? -9.506 21.100 -2.003 1.00 48.62 200 GLN A CA 1
ATOM 1536 C C . GLN A 1 200 ? -9.177 20.125 -0.864 1.00 48.62 200 GLN A C 1
ATOM 1538 O O . GLN A 1 200 ? -8.219 19.368 -0.976 1.00 48.62 200 GLN A O 1
ATOM 1543 N N . SER A 1 201 ? -9.964 20.095 0.215 1.00 54.03 201 SER A N 1
ATOM 1544 C CA . SER A 1 201 ? -9.688 19.244 1.383 1.00 54.03 201 SER A CA 1
ATOM 1545 C C . SER A 1 201 ? -9.842 17.748 1.087 1.00 54.03 201 SER A C 1
ATOM 1547 O O . SER A 1 201 ? -9.001 16.957 1.511 1.00 54.03 201 SER A O 1
ATOM 1549 N N . GLU A 1 202 ? -10.865 17.355 0.322 1.00 51.03 202 GLU A N 1
ATOM 1550 C CA . GLU A 1 202 ? -11.095 15.950 -0.041 1.00 51.03 202 GLU A CA 1
ATOM 1551 C C . GLU A 1 202 ? -10.051 15.415 -1.028 1.00 51.03 202 GLU A C 1
ATOM 1553 O O . GLU A 1 202 ? -9.597 14.278 -0.895 1.00 51.03 202 GLU A O 1
ATOM 1558 N N . ASP A 1 203 ? -9.638 16.226 -2.003 1.00 55.78 203 ASP A N 1
ATOM 1559 C CA . ASP A 1 203 ? -8.680 15.800 -3.028 1.00 55.78 203 ASP A CA 1
ATOM 1560 C C . ASP A 1 203 ? -7.240 15.747 -2.494 1.00 55.78 203 ASP A C 1
ATOM 1562 O O . ASP A 1 203 ? -6.475 14.850 -2.860 1.00 55.78 203 ASP A O 1
ATOM 1566 N N . ILE A 1 204 ? -6.886 16.636 -1.557 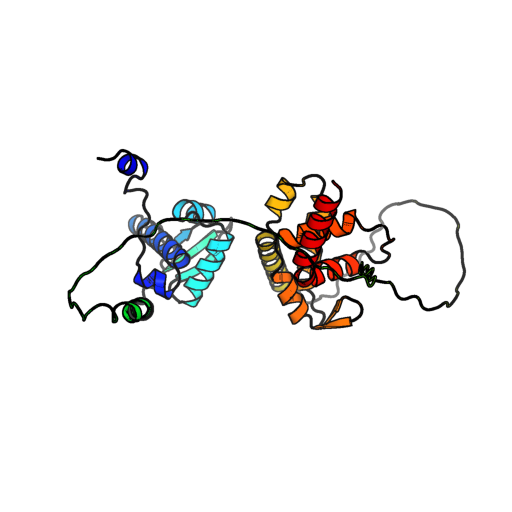1.00 61.94 204 ILE A N 1
ATOM 1567 C CA . ILE A 1 204 ? -5.615 16.564 -0.818 1.00 61.94 204 ILE A CA 1
ATOM 1568 C C . ILE A 1 204 ? -5.570 15.290 0.038 1.00 61.94 204 ILE A C 1
ATOM 1570 O O . ILE A 1 204 ? -4.545 14.603 0.050 1.00 61.94 204 ILE A O 1
ATOM 1574 N N . CYS A 1 205 ? -6.682 14.933 0.693 1.00 65.19 205 CYS A N 1
ATOM 1575 C CA . CYS A 1 205 ? -6.781 13.703 1.481 1.00 65.19 205 CYS A CA 1
ATOM 1576 C C . CYS A 1 205 ? -6.569 12.458 0.605 1.00 65.19 205 CYS A C 1
ATOM 1578 O O . CYS A 1 205 ? -5.689 11.648 0.889 1.00 65.19 205 CYS A O 1
ATOM 1580 N N . LYS A 1 206 ? -7.263 12.367 -0.539 1.00 80.12 206 LYS A N 1
ATOM 1581 C CA . LYS A 1 206 ? -7.124 11.244 -1.487 1.00 80.12 206 LYS A CA 1
ATOM 1582 C C . LYS A 1 206 ? -5.702 11.111 -2.033 1.00 80.12 206 LYS A C 1
ATOM 1584 O O . LYS A 1 206 ? -5.189 10.001 -2.159 1.00 80.12 206 LYS A O 1
ATOM 15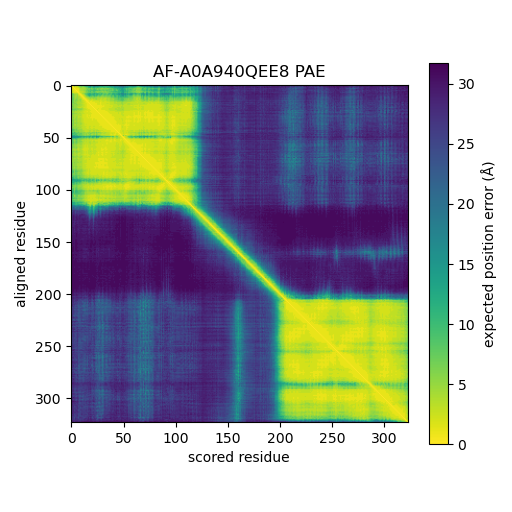89 N N . ARG A 1 207 ? -5.044 12.228 -2.367 1.00 90.12 207 ARG A N 1
ATOM 1590 C CA . ARG A 1 207 ? -3.658 12.210 -2.864 1.00 90.12 207 ARG A CA 1
ATOM 1591 C C . ARG A 1 207 ? -2.682 11.723 -1.795 1.00 90.12 207 ARG A C 1
ATOM 1593 O O . ARG A 1 207 ? -1.767 10.963 -2.114 1.00 90.12 207 ARG A O 1
ATOM 1600 N N . SER A 1 208 ? -2.882 12.133 -0.543 1.00 88.44 208 SER A N 1
ATOM 1601 C CA . SER A 1 208 ? -2.087 11.648 0.587 1.00 88.44 208 SER A CA 1
ATOM 1602 C C . SER A 1 208 ? -2.279 10.144 0.805 1.00 88.44 208 SER A C 1
ATOM 1604 O O . SER A 1 208 ? -1.288 9.437 0.984 1.00 88.44 208 SER A O 1
ATOM 1606 N N . ASP A 1 209 ? -3.513 9.645 0.693 1.00 90.06 209 ASP A N 1
ATOM 1607 C CA . ASP A 1 209 ? -3.817 8.216 0.809 1.00 90.06 209 ASP A CA 1
ATOM 1608 C C . ASP A 1 209 ? -3.117 7.391 -0.280 1.00 90.06 209 ASP A C 1
ATOM 1610 O O . ASP A 1 209 ? -2.450 6.399 0.022 1.00 90.06 209 ASP A O 1
ATOM 1614 N N . TYR A 1 210 ? -3.200 7.820 -1.547 1.00 95.06 210 TYR A N 1
ATOM 1615 C CA . TYR A 1 210 ? -2.499 7.143 -2.644 1.00 95.06 210 TYR A CA 1
ATOM 1616 C C . TYR A 1 210 ? -0.979 7.210 -2.493 1.00 95.06 210 TYR A C 1
ATOM 1618 O O . TYR A 1 210 ? -0.314 6.212 -2.760 1.00 95.06 210 TYR A O 1
ATOM 1626 N N . SER A 1 211 ? -0.432 8.340 -2.034 1.00 95.00 211 SER A N 1
ATOM 1627 C CA . SER A 1 211 ? 1.005 8.480 -1.761 1.00 95.00 211 SER A CA 1
ATOM 1628 C C . SER A 1 211 ? 1.492 7.435 -0.763 1.00 95.00 211 SER A C 1
ATOM 1630 O O . SER A 1 211 ? 2.475 6.745 -1.030 1.00 95.00 211 SER A O 1
ATOM 1632 N N . GLN A 1 212 ? 0.757 7.241 0.335 1.00 92.94 212 GLN A N 1
ATOM 1633 C CA . GLN A 1 212 ? 1.101 6.224 1.323 1.00 92.94 212 GLN A CA 1
ATOM 1634 C C . GLN A 1 212 ? 1.003 4.811 0.733 1.00 92.94 212 GLN A C 1
ATOM 1636 O O . GLN A 1 212 ? 1.961 4.048 0.807 1.00 92.94 212 GLN A O 1
ATOM 1641 N N . ILE A 1 213 ? -0.116 4.480 0.076 1.00 93.69 213 ILE A N 1
ATOM 1642 C CA . ILE A 1 213 ? -0.324 3.154 -0.530 1.00 93.69 213 ILE A CA 1
ATOM 1643 C C . ILE A 1 213 ? 0.793 2.814 -1.520 1.00 93.69 213 ILE A C 1
ATOM 1645 O O . ILE A 1 213 ? 1.296 1.692 -1.514 1.00 93.69 213 ILE A O 1
ATOM 1649 N N . ILE A 1 214 ? 1.173 3.770 -2.370 1.00 97.19 214 ILE A N 1
ATOM 1650 C CA . ILE A 1 214 ? 2.217 3.578 -3.375 1.00 97.19 214 ILE A CA 1
ATOM 1651 C C . ILE A 1 214 ? 3.571 3.384 -2.696 1.00 97.19 214 ILE A C 1
ATOM 1653 O O . ILE A 1 214 ? 4.223 2.389 -2.994 1.00 97.19 214 ILE A O 1
ATOM 1657 N N . ARG A 1 215 ? 3.953 4.255 -1.749 1.00 96.62 215 ARG A N 1
ATOM 1658 C CA . ARG A 1 215 ? 5.212 4.129 -0.988 1.00 96.62 215 ARG A CA 1
ATOM 1659 C C . ARG A 1 215 ? 5.348 2.764 -0.326 1.00 96.62 215 ARG A C 1
ATOM 1661 O O . ARG A 1 215 ? 6.4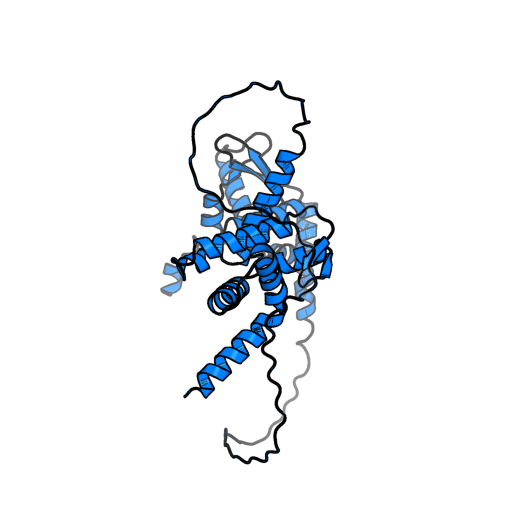19 2.162 -0.393 1.00 96.62 215 ARG A O 1
ATOM 1668 N N . ASP A 1 216 ? 4.257 2.276 0.255 1.00 92.56 216 ASP A N 1
ATOM 1669 C CA . ASP A 1 216 ? 4.222 0.985 0.931 1.00 92.56 216 ASP A CA 1
ATOM 1670 C C . ASP A 1 216 ? 4.299 -0.183 -0.060 1.00 92.56 216 ASP A C 1
ATOM 1672 O O . ASP A 1 216 ? 5.001 -1.158 0.186 1.00 92.56 216 ASP A O 1
ATOM 1676 N N . ASN A 1 217 ? 3.583 -0.109 -1.186 1.00 93.94 217 ASN A N 1
ATOM 1677 C CA . ASN A 1 217 ? 3.600 -1.170 -2.196 1.00 93.94 217 ASN A CA 1
ATOM 1678 C C . ASN A 1 217 ? 4.962 -1.283 -2.883 1.00 93.94 217 ASN A C 1
ATOM 1680 O O . ASN A 1 217 ? 5.399 -2.390 -3.189 1.00 93.94 217 ASN A O 1
ATOM 1684 N N . THR A 1 218 ? 5.633 -0.154 -3.114 1.00 96.50 218 THR A N 1
ATOM 1685 C CA . THR A 1 218 ? 6.960 -0.104 -3.735 1.00 96.50 218 THR A CA 1
ATOM 1686 C C . THR A 1 218 ? 8.106 -0.276 -2.746 1.00 96.50 218 THR A C 1
ATOM 1688 O O . THR A 1 218 ? 9.250 -0.253 -3.182 1.00 96.50 218 THR A O 1
ATOM 1691 N N . GLU A 1 219 ? 7.823 -0.402 -1.444 1.00 96.06 219 GLU A N 1
ATOM 1692 C CA . GLU A 1 219 ? 8.833 -0.474 -0.376 1.00 96.06 219 GLU A CA 1
ATOM 1693 C C . GLU A 1 219 ? 9.856 0.673 -0.491 1.00 96.06 219 GLU A C 1
ATOM 1695 O O . GLU A 1 219 ? 11.070 0.474 -0.439 1.00 96.06 219 GLU A O 1
ATOM 1700 N N . CYS A 1 220 ? 9.350 1.896 -0.700 1.00 95.62 220 CYS A N 1
ATOM 1701 C CA . CYS A 1 220 ? 10.158 3.069 -1.054 1.00 95.62 220 CYS A CA 1
ATOM 1702 C C . CYS A 1 220 ? 11.316 3.305 -0.073 1.00 95.62 220 CYS A C 1
ATOM 1704 O O . CYS A 1 220 ? 12.439 3.582 -0.494 1.00 95.62 220 CYS A O 1
ATOM 1706 N N . ASP A 1 221 ? 11.057 3.175 1.228 1.00 95.06 221 ASP A N 1
ATOM 1707 C CA . ASP A 1 221 ? 12.064 3.417 2.263 1.00 95.06 221 ASP A CA 1
ATOM 1708 C C . ASP A 1 221 ? 13.197 2.381 2.211 1.00 95.06 221 ASP A C 1
ATOM 1710 O O . ASP A 1 221 ? 14.369 2.735 2.351 1.00 95.06 221 ASP A O 1
ATOM 1714 N N . PHE A 1 222 ? 12.868 1.117 1.921 1.00 94.38 222 PHE A N 1
ATOM 1715 C CA . PHE A 1 222 ? 13.856 0.052 1.753 1.00 94.38 222 PHE A CA 1
ATOM 1716 C C . PHE A 1 222 ? 14.716 0.274 0.502 1.00 94.38 222 PHE A C 1
ATOM 1718 O O . PHE A 1 222 ? 15.939 0.160 0.571 1.00 94.38 222 PHE A O 1
ATOM 1725 N N . LEU A 1 223 ? 14.108 0.661 -0.626 1.00 95.19 223 LEU A N 1
ATOM 1726 C CA . LEU A 1 223 ? 14.844 0.965 -1.859 1.00 95.19 223 LEU A CA 1
ATOM 1727 C C . LEU A 1 223 ? 15.844 2.112 -1.677 1.00 95.19 223 LEU A C 1
ATOM 1729 O O . LEU A 1 223 ? 16.969 2.029 -2.173 1.00 95.19 223 LEU A O 1
ATOM 1733 N N . ILE A 1 224 ? 15.448 3.160 -0.948 1.00 96.06 224 ILE A N 1
ATOM 1734 C CA . ILE A 1 224 ? 16.324 4.291 -0.612 1.00 96.06 224 ILE A CA 1
ATOM 1735 C C . ILE A 1 224 ? 17.460 3.838 0.308 1.00 96.06 224 ILE A C 1
ATOM 1737 O O . ILE A 1 224 ? 18.592 4.285 0.145 1.00 96.06 224 ILE A O 1
ATOM 1741 N N . GLN A 1 225 ? 17.180 2.952 1.267 1.00 94.44 225 GLN A N 1
ATOM 1742 C CA . GLN A 1 225 ? 18.205 2.413 2.158 1.00 94.44 225 GLN A CA 1
ATOM 1743 C C . GLN A 1 225 ? 19.250 1.579 1.401 1.00 94.44 225 GLN A C 1
ATOM 1745 O O . GLN A 1 225 ? 20.432 1.659 1.729 1.00 94.44 225 GLN A O 1
ATOM 1750 N N . GLN A 1 226 ? 18.830 0.791 0.406 1.00 94.25 226 GLN A N 1
ATOM 1751 C CA . GLN A 1 226 ? 19.736 -0.024 -0.411 1.00 94.25 226 GLN A CA 1
ATOM 1752 C C . GLN A 1 226 ? 20.540 0.807 -1.422 1.00 94.25 226 GLN A C 1
ATOM 1754 O O . GLN A 1 226 ? 21.685 0.467 -1.701 1.00 94.25 226 GLN A O 1
ATOM 1759 N N . ASN A 1 227 ? 19.959 1.890 -1.949 1.00 92.81 227 ASN A N 1
ATOM 1760 C CA . ASN A 1 227 ? 20.557 2.722 -3.000 1.00 92.81 227 ASN A CA 1
ATOM 1761 C C . ASN A 1 227 ? 20.493 4.215 -2.613 1.00 92.81 227 ASN A C 1
ATOM 1763 O O . ASN A 1 227 ? 19.724 4.983 -3.210 1.00 92.81 227 ASN A O 1
ATOM 1767 N N . PRO A 1 228 ? 21.245 4.654 -1.587 1.00 94.50 228 PRO A N 1
ATOM 1768 C CA . PRO A 1 228 ? 21.160 6.019 -1.064 1.00 94.50 228 PRO A CA 1
ATOM 1769 C C . PRO A 1 228 ? 21.502 7.091 -2.110 1.00 94.50 228 PRO A C 1
ATOM 1771 O O . PRO A 1 228 ? 20.946 8.188 -2.070 1.00 94.50 228 PRO A O 1
ATOM 1774 N N . GLU A 1 229 ? 22.366 6.777 -3.074 1.00 95.62 229 GLU A N 1
ATOM 1775 C CA . GLU A 1 229 ? 22.739 7.646 -4.193 1.00 95.62 229 GLU A CA 1
ATOM 1776 C C . GLU A 1 229 ? 21.608 7.851 -5.210 1.00 95.62 229 GLU A C 1
ATOM 1778 O O . GLU A 1 229 ? 21.570 8.877 -5.884 1.00 95.62 229 GLU A O 1
ATOM 1783 N N . LYS A 1 230 ? 20.649 6.919 -5.284 1.00 95.00 230 LYS A N 1
ATOM 1784 C CA . LYS A 1 230 ? 19.481 6.989 -6.179 1.00 95.00 230 LYS A CA 1
ATOM 1785 C C . LYS A 1 230 ? 18.230 7.527 -5.490 1.00 95.00 230 LYS A C 1
ATOM 1787 O O . LYS A 1 230 ? 17.149 7.503 -6.077 1.00 95.00 230 LYS A O 1
ATOM 1792 N N . LYS A 1 231 ? 18.351 8.024 -4.254 1.00 96.12 231 LYS A N 1
ATOM 1793 C CA . LYS A 1 231 ? 17.222 8.502 -3.444 1.00 96.12 231 LYS A CA 1
ATOM 1794 C C . LYS A 1 231 ? 16.330 9.497 -4.188 1.00 96.12 231 LYS A C 1
ATOM 1796 O O . LYS A 1 231 ? 15.112 9.350 -4.157 1.00 96.12 231 LYS A O 1
ATOM 1801 N N . GLU A 1 232 ? 16.919 10.507 -4.824 1.00 96.38 232 GLU A N 1
ATOM 1802 C CA . GLU A 1 232 ? 16.158 11.548 -5.528 1.00 96.38 232 GLU A CA 1
ATOM 1803 C C . GLU A 1 232 ? 15.381 10.965 -6.712 1.00 96.38 232 GLU A C 1
ATOM 1805 O O . GLU A 1 232 ? 14.182 11.207 -6.830 1.00 96.38 232 GLU A O 1
ATOM 1810 N N . THR A 1 233 ? 16.019 10.106 -7.509 1.00 95.69 233 THR A N 1
ATOM 1811 C CA . THR A 1 233 ? 15.388 9.413 -8.640 1.00 95.69 233 THR A CA 1
ATOM 1812 C C . THR A 1 233 ? 14.268 8.477 -8.189 1.00 95.69 233 THR A C 1
ATOM 1814 O O . THR A 1 233 ? 13.212 8.424 -8.813 1.00 95.69 233 THR A O 1
ATOM 1817 N N . ILE A 1 234 ? 14.459 7.746 -7.085 1.00 97.56 234 ILE A N 1
ATOM 1818 C CA . ILE A 1 234 ? 13.416 6.883 -6.512 1.00 97.56 234 ILE A CA 1
ATOM 1819 C C . ILE A 1 234 ? 12.206 7.727 -6.115 1.00 97.56 234 ILE A C 1
ATOM 1821 O O . ILE A 1 234 ? 11.084 7.400 -6.496 1.00 97.56 234 ILE A O 1
ATOM 1825 N N . LEU A 1 235 ? 12.422 8.826 -5.388 1.00 97.06 235 LEU A N 1
ATOM 1826 C CA . LEU A 1 235 ? 11.341 9.724 -4.981 1.00 97.06 235 LEU A CA 1
ATOM 1827 C C . LEU A 1 235 ? 10.623 10.335 -6.193 1.00 97.06 235 LEU A C 1
ATOM 1829 O O . LEU A 1 235 ? 9.395 10.371 -6.200 1.00 97.06 235 LEU A O 1
ATOM 1833 N N . GLU A 1 236 ? 11.358 10.719 -7.239 1.00 97.31 236 GLU A N 1
ATOM 1834 C CA . GLU A 1 236 ? 10.783 11.205 -8.499 1.00 97.31 236 GLU A CA 1
ATOM 1835 C C . GLU A 1 236 ? 9.872 10.155 -9.157 1.00 97.31 236 GLU A C 1
ATOM 1837 O O . GLU A 1 236 ? 8.746 10.469 -9.556 1.00 97.31 236 GLU A O 1
ATOM 1842 N N . LEU A 1 237 ? 10.313 8.893 -9.235 1.00 97.88 237 LEU A N 1
ATOM 1843 C CA . LEU A 1 237 ? 9.492 7.801 -9.765 1.00 97.88 237 LEU A CA 1
ATOM 1844 C C . LEU A 1 237 ? 8.205 7.626 -8.952 1.00 97.88 237 LEU A C 1
ATOM 1846 O O . LEU A 1 237 ? 7.128 7.511 -9.539 1.00 97.88 237 LEU A O 1
ATOM 1850 N N . ILE A 1 238 ? 8.294 7.648 -7.618 1.00 98.00 238 ILE A N 1
ATOM 1851 C CA . ILE A 1 238 ? 7.118 7.555 -6.741 1.00 98.00 238 ILE A CA 1
ATOM 1852 C C . ILE A 1 238 ? 6.158 8.721 -6.984 1.00 98.00 238 ILE A C 1
ATOM 1854 O O . ILE A 1 238 ? 4.959 8.492 -7.155 1.00 98.00 238 ILE A O 1
ATOM 1858 N N . ASP A 1 239 ? 6.657 9.952 -7.074 1.00 97.31 239 ASP A N 1
ATOM 1859 C CA . ASP A 1 239 ? 5.821 11.130 -7.314 1.00 97.31 239 ASP A CA 1
ATOM 1860 C C . ASP A 1 239 ? 5.121 11.071 -8.683 1.00 97.31 239 ASP A C 1
ATOM 1862 O O . ASP A 1 239 ? 3.938 11.408 -8.794 1.00 97.31 239 ASP A O 1
ATOM 1866 N N . ILE A 1 240 ? 5.790 10.550 -9.719 1.00 97.75 240 ILE A N 1
ATOM 1867 C CA . ILE A 1 240 ? 5.179 10.303 -11.034 1.00 97.75 240 ILE A CA 1
ATOM 1868 C C . ILE A 1 240 ? 4.060 9.255 -10.942 1.00 97.75 240 ILE A C 1
ATOM 1870 O O . ILE A 1 240 ? 3.007 9.424 -11.572 1.00 97.75 240 ILE A O 1
ATOM 1874 N N . ILE A 1 241 ? 4.246 8.186 -10.160 1.00 98.12 241 ILE A N 1
ATOM 1875 C CA . ILE A 1 241 ? 3.206 7.167 -9.943 1.00 98.12 241 ILE A CA 1
ATOM 1876 C C . ILE A 1 241 ? 2.003 7.785 -9.218 1.00 98.12 241 ILE A C 1
ATOM 1878 O O . ILE A 1 241 ? 0.858 7.583 -9.624 1.00 98.12 241 ILE A O 1
ATOM 1882 N N . VAL A 1 242 ? 2.243 8.587 -8.179 1.00 97.62 242 VAL A N 1
ATOM 1883 C CA . VAL A 1 242 ? 1.176 9.271 -7.433 1.00 97.62 242 VAL A CA 1
ATOM 1884 C C . VAL A 1 242 ? 0.410 10.230 -8.340 1.00 97.62 242 VAL A C 1
ATOM 1886 O O . VAL A 1 242 ? -0.821 10.205 -8.361 1.00 97.62 242 VAL A O 1
ATOM 1889 N N . ASP A 1 243 ? 1.110 11.040 -9.133 1.00 96.69 243 ASP A N 1
ATOM 1890 C CA . ASP A 1 243 ? 0.494 11.977 -10.072 1.00 96.69 243 ASP A CA 1
ATOM 1891 C C . ASP A 1 243 ? -0.383 11.294 -11.122 1.00 96.69 243 ASP A C 1
ATOM 1893 O O . ASP A 1 243 ? -1.452 11.796 -11.469 1.00 96.69 243 ASP A O 1
ATOM 1897 N N . THR A 1 244 ? 0.089 10.178 -11.675 1.00 96.81 244 THR A N 1
ATOM 1898 C CA . THR A 1 244 ? -0.647 9.434 -12.705 1.00 96.81 244 THR A CA 1
ATOM 1899 C C . THR A 1 244 ? -1.901 8.795 -12.120 1.00 96.81 244 THR A C 1
ATOM 1901 O O . THR A 1 244 ? -2.987 8.959 -12.679 1.00 96.81 244 THR A O 1
ATOM 1904 N N . VAL A 1 245 ? -1.793 8.163 -10.949 1.00 97.19 245 VAL A N 1
ATOM 1905 C CA . VAL A 1 245 ? -2.932 7.587 -10.214 1.00 97.19 245 VAL A CA 1
ATOM 1906 C C . VAL A 1 245 ? -3.958 8.653 -9.822 1.00 97.19 245 VAL A C 1
ATOM 1908 O O . VAL A 1 245 ? -5.162 8.405 -9.919 1.00 97.19 245 VAL A O 1
ATOM 1911 N N . CYS A 1 246 ? -3.498 9.841 -9.422 1.00 95.69 246 CYS A N 1
ATOM 1912 C CA . CYS A 1 246 ? -4.351 10.962 -9.015 1.00 95.69 246 CYS A CA 1
ATOM 1913 C C . CYS A 1 246 ? -4.804 11.853 -10.183 1.00 95.69 246 CYS A C 1
ATOM 1915 O O . CYS A 1 246 ? -5.438 12.881 -9.950 1.00 95.69 246 CYS A O 1
ATOM 1917 N N . SER A 1 247 ? -4.472 11.507 -11.430 1.00 94.88 247 SER A N 1
ATOM 1918 C CA . SER A 1 247 ? -4.893 12.299 -12.584 1.00 94.88 247 SER A CA 1
ATOM 1919 C C . SER A 1 247 ? -6.417 12.314 -12.717 1.00 94.88 247 SER A C 1
ATOM 1921 O O . SER A 1 247 ? -7.076 11.299 -12.524 1.00 94.88 247 SER A O 1
ATOM 1923 N N . THR A 1 248 ? -6.975 13.466 -13.086 1.00 93.31 248 THR A N 1
ATOM 1924 C CA . THR A 1 248 ? -8.406 13.627 -13.398 1.00 93.31 248 THR A CA 1
ATOM 1925 C C . THR A 1 248 ? -8.710 13.437 -14.884 1.00 93.31 248 THR A C 1
ATOM 1927 O O . THR A 1 248 ? -9.864 13.530 -15.301 1.00 93.31 248 THR A O 1
ATOM 1930 N N . LYS A 1 249 ? -7.681 13.205 -15.710 1.00 95.12 249 LYS A N 1
ATOM 1931 C CA . LYS A 1 249 ? -7.852 12.986 -17.147 1.00 95.12 249 LYS A CA 1
ATOM 1932 C C . LYS A 1 249 ? -8.524 11.631 -17.391 1.00 95.12 249 LYS A C 1
ATOM 1934 O O . LYS A 1 249 ? -8.152 10.666 -16.733 1.00 95.12 249 LYS A O 1
ATOM 1939 N N . PRO A 1 250 ? -9.442 11.523 -18.367 1.00 96.50 250 PRO A N 1
ATOM 1940 C CA . PRO A 1 250 ? -10.110 10.257 -18.678 1.00 96.50 250 PRO A CA 1
ATOM 1941 C C . PRO A 1 250 ? -9.156 9.219 -19.287 1.00 96.50 250 PRO A C 1
ATOM 1943 O O . PRO A 1 250 ? -9.384 8.017 -19.168 1.00 96.50 250 PRO A O 1
ATOM 1946 N N . THR A 1 251 ? -8.080 9.675 -19.931 1.00 97.62 251 THR A N 1
ATOM 1947 C CA . THR A 1 251 ? -7.061 8.829 -20.552 1.00 97.62 251 THR A CA 1
ATOM 1948 C C . THR A 1 251 ? -5.654 9.327 -20.226 1.00 97.62 251 THR A C 1
ATOM 1950 O O . THR A 1 251 ? -5.426 10.513 -19.962 1.00 97.62 251 THR A O 1
ATOM 1953 N N . ILE A 1 252 ? -4.696 8.403 -20.244 1.00 97.25 252 ILE A N 1
ATOM 1954 C CA . ILE A 1 252 ? -3.263 8.668 -20.126 1.00 97.25 252 ILE A CA 1
ATOM 1955 C C . ILE A 1 252 ? -2.579 8.089 -21.361 1.00 97.25 252 ILE A C 1
ATOM 1957 O O . ILE A 1 252 ? -2.796 6.933 -21.721 1.00 97.25 252 ILE A O 1
ATOM 1961 N N . ARG A 1 253 ? -1.718 8.892 -21.985 1.00 96.19 253 ARG A N 1
ATOM 1962 C CA . ARG A 1 253 ? -0.935 8.466 -23.141 1.00 96.19 253 ARG A CA 1
ATOM 1963 C C . ARG A 1 253 ? 0.236 7.586 -22.704 1.00 96.19 253 ARG A C 1
ATOM 1965 O O . ARG A 1 253 ? 1.090 8.039 -21.944 1.00 96.19 253 ARG A O 1
ATOM 1972 N N . VAL A 1 254 ? 0.290 6.356 -23.204 1.00 95.94 254 VAL A N 1
ATOM 1973 C CA . VAL A 1 254 ? 1.324 5.352 -22.913 1.00 95.94 254 VAL A CA 1
ATOM 1974 C C . VAL A 1 254 ? 1.684 4.641 -24.217 1.00 95.94 254 VAL A C 1
ATOM 1976 O O . VAL A 1 254 ? 0.793 4.265 -24.968 1.00 95.94 254 VAL A O 1
ATOM 1979 N N . ASN A 1 255 ? 2.976 4.476 -24.527 1.00 91.12 255 ASN A N 1
ATOM 1980 C CA . ASN A 1 255 ? 3.437 3.891 -25.805 1.00 91.12 255 ASN A CA 1
ATOM 1981 C C . ASN A 1 255 ? 2.866 4.575 -27.074 1.00 9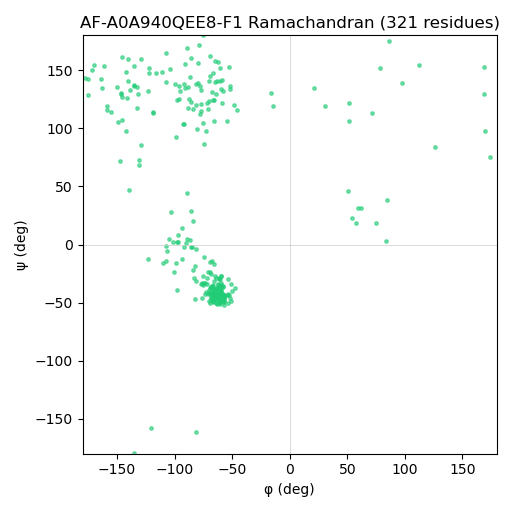1.12 255 ASN A C 1
ATOM 1983 O O . ASN A 1 255 ? 2.816 3.971 -28.139 1.00 91.12 255 ASN A O 1
ATOM 1987 N N . GLY A 1 256 ? 2.430 5.836 -26.983 1.00 91.69 256 GLY A N 1
ATOM 1988 C CA . GLY A 1 256 ? 1.798 6.545 -28.102 1.00 91.69 256 GLY A CA 1
ATOM 1989 C C . GLY A 1 256 ? 0.299 6.270 -28.287 1.00 91.69 256 GLY A C 1
ATOM 1990 O O . GLY A 1 256 ? -0.301 6.844 -29.196 1.00 91.69 256 GLY A O 1
ATOM 1991 N N . GLU A 1 257 ? -0.316 5.480 -27.409 1.00 95.00 257 GLU A N 1
ATOM 1992 C CA . GLU A 1 257 ? -1.756 5.211 -27.379 1.00 95.00 257 GLU A CA 1
ATOM 1993 C C . GLU A 1 257 ? -2.404 5.859 -26.151 1.00 95.00 257 GLU A C 1
ATOM 1995 O O . GLU A 1 257 ? -1.772 5.986 -25.102 1.00 95.00 257 GLU A O 1
ATOM 2000 N N . ASP A 1 258 ? -3.666 6.272 -26.264 1.00 97.38 258 ASP A N 1
ATOM 2001 C CA . ASP A 1 258 ? -4.414 6.845 -25.143 1.00 97.38 258 ASP A CA 1
ATOM 2002 C C . ASP A 1 258 ? -5.172 5.733 -24.407 1.00 97.38 258 ASP A C 1
ATOM 2004 O O . ASP A 1 258 ? -6.199 5.236 -24.867 1.00 97.38 258 ASP A O 1
ATOM 2008 N N . ILE A 1 259 ? -4.650 5.336 -23.247 1.00 97.69 259 ILE A N 1
ATOM 2009 C CA . ILE A 1 259 ? -5.201 4.259 -22.420 1.00 97.69 259 ILE A CA 1
ATOM 2010 C C . ILE A 1 259 ? -6.185 4.854 -21.399 1.00 97.69 259 ILE A C 1
ATOM 2012 O O . ILE A 1 259 ? -5.873 5.890 -20.803 1.00 97.69 259 ILE A O 1
ATOM 2016 N N . PRO A 1 260 ? -7.348 4.225 -21.136 1.00 98.25 260 PRO A N 1
ATOM 2017 C CA . PRO A 1 260 ? -8.254 4.643 -20.067 1.00 98.25 260 PRO A CA 1
ATOM 2018 C C . PRO A 1 260 ? -7.548 4.781 -18.714 1.00 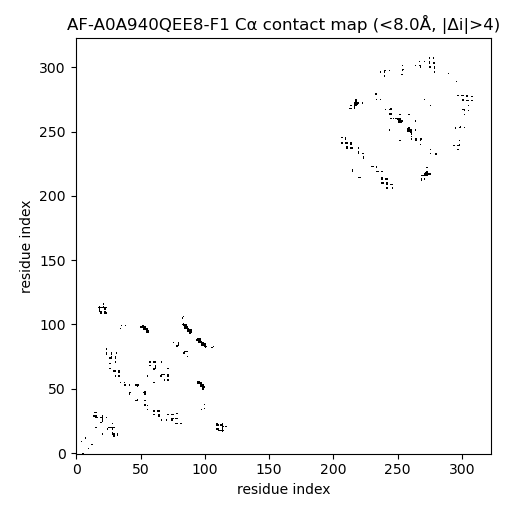98.25 260 PRO A C 1
ATOM 2020 O O . PRO A 1 260 ? -6.801 3.891 -18.296 1.00 98.25 260 PRO A O 1
ATOM 2023 N N . HIS A 1 261 ? -7.814 5.886 -18.013 1.00 97.88 261 HIS A N 1
ATOM 2024 C CA . HIS A 1 261 ? -7.177 6.207 -16.733 1.00 97.88 261 HIS A CA 1
ATOM 2025 C C . HIS A 1 261 ? -7.332 5.091 -15.705 1.00 97.88 261 HIS A C 1
ATOM 2027 O O . HIS A 1 261 ? -6.339 4.706 -15.096 1.00 97.88 261 HIS A O 1
ATOM 2033 N N . ASP A 1 262 ? -8.522 4.502 -15.580 1.00 96.81 262 ASP A N 1
ATOM 2034 C CA . ASP A 1 262 ? -8.786 3.432 -14.612 1.00 96.81 262 ASP A CA 1
ATOM 2035 C C . ASP A 1 262 ? -7.892 2.200 -14.821 1.00 96.81 262 ASP A C 1
ATOM 2037 O O . ASP A 1 262 ? -7.455 1.562 -13.857 1.00 96.81 262 ASP A O 1
ATOM 2041 N N . ILE A 1 263 ? -7.559 1.886 -16.078 1.00 97.38 263 ILE A N 1
ATOM 2042 C CA . ILE A 1 263 ? -6.656 0.781 -16.417 1.00 97.38 263 ILE A CA 1
ATOM 2043 C C . ILE A 1 263 ? -5.236 1.133 -15.979 1.00 97.38 263 ILE A C 1
ATOM 2045 O O . ILE A 1 263 ? -4.605 0.361 -15.253 1.00 97.38 263 ILE A O 1
ATOM 2049 N N . VAL A 1 264 ? -4.749 2.318 -16.360 1.00 97.69 264 VAL A N 1
ATOM 2050 C CA . VAL A 1 264 ? -3.411 2.793 -15.973 1.00 97.69 264 VAL A CA 1
ATOM 2051 C C . VAL A 1 264 ? -3.286 2.867 -14.454 1.00 97.69 264 VAL A C 1
ATOM 2053 O O . VAL A 1 264 ? -2.326 2.352 -13.885 1.00 97.69 264 VAL A O 1
ATOM 2056 N N . LYS A 1 265 ? -4.305 3.394 -13.777 1.00 97.12 265 LYS A N 1
ATOM 2057 C CA . LYS A 1 265 ? -4.402 3.451 -12.322 1.00 97.12 265 LYS A CA 1
ATOM 2058 C C . LYS A 1 265 ? -4.322 2.062 -11.693 1.00 97.12 265 LYS A C 1
ATOM 2060 O O . LYS A 1 265 ? -3.543 1.864 -10.761 1.00 97.12 265 LYS A O 1
ATOM 2065 N N . SER A 1 266 ? -5.069 1.080 -12.209 1.00 96.69 266 SER A N 1
ATOM 2066 C CA . SER A 1 266 ? -4.992 -0.295 -11.702 1.00 96.69 266 SER A CA 1
ATOM 2067 C C . SER A 1 266 ? -3.606 -0.912 -11.887 1.00 96.69 266 SER A C 1
ATOM 2069 O O . SER A 1 266 ? -3.223 -1.743 -11.062 1.00 96.69 266 SER A O 1
ATOM 2071 N N . VAL A 1 267 ? -2.894 -0.588 -12.966 1.00 97.31 267 VAL A N 1
ATOM 2072 C CA . VAL A 1 267 ? -1.536 -1.089 -13.216 1.00 97.31 267 VAL A CA 1
ATOM 2073 C C . VAL A 1 267 ? -0.557 -0.456 -12.230 1.00 97.31 267 VAL A C 1
ATOM 2075 O O . VAL A 1 267 ? 0.180 -1.175 -11.555 1.00 97.31 267 VAL A O 1
ATOM 2078 N N . PHE A 1 268 ? -0.612 0.867 -12.083 1.00 97.88 268 PHE A N 1
ATOM 2079 C CA . PHE A 1 268 ? 0.295 1.644 -11.238 1.00 97.88 268 PHE A CA 1
ATOM 2080 C C . PHE A 1 268 ? 0.154 1.303 -9.750 1.00 97.88 268 PHE A C 1
ATOM 2082 O O . PHE A 1 268 ? 1.155 1.123 -9.064 1.00 97.88 268 PHE A O 1
ATOM 2089 N N . LEU A 1 269 ? -1.073 1.100 -9.257 1.00 97.12 269 LEU A N 1
ATOM 2090 C CA . LEU A 1 269 ? -1.308 0.688 -7.866 1.00 97.12 269 LEU A CA 1
ATOM 2091 C C . LEU A 1 269 ? -0.771 -0.712 -7.532 1.00 97.12 269 LEU A C 1
ATOM 2093 O O . LEU A 1 269 ? -0.638 -1.048 -6.357 1.00 97.12 269 LEU A O 1
ATOM 2097 N N . LYS A 1 270 ? -0.473 -1.533 -8.546 1.00 96.31 270 LYS A N 1
ATOM 2098 C CA . LYS A 1 270 ? 0.086 -2.881 -8.384 1.00 96.31 270 LYS A CA 1
ATOM 2099 C C . LYS A 1 270 ? 1.612 -2.917 -8.554 1.00 96.31 270 LYS A C 1
ATOM 2101 O O . LYS A 1 270 ? 2.182 -4.010 -8.539 1.00 96.31 270 LYS A O 1
ATOM 2106 N N . LEU A 1 271 ? 2.277 -1.783 -8.770 1.00 97.56 271 LEU A N 1
ATOM 2107 C CA . LEU A 1 271 ? 3.739 -1.737 -8.815 1.00 97.56 271 LEU A CA 1
ATOM 2108 C C . LEU A 1 271 ? 4.322 -2.063 -7.435 1.00 97.56 271 LEU A C 1
ATOM 2110 O O . LEU A 1 271 ? 3.712 -1.778 -6.408 1.00 97.56 271 LEU A O 1
ATOM 2114 N N . ASN A 1 272 ? 5.492 -2.696 -7.439 1.00 97.12 272 ASN A N 1
ATOM 2115 C CA . ASN A 1 272 ? 6.240 -3.073 -6.240 1.00 97.12 272 ASN A CA 1
ATOM 2116 C C . ASN A 1 272 ? 7.729 -2.731 -6.403 1.00 97.12 272 ASN A C 1
ATOM 2118 O O . ASN A 1 272 ? 8.116 -2.215 -7.455 1.00 97.12 272 ASN A O 1
ATOM 2122 N N . SER A 1 273 ? 8.548 -3.032 -5.394 1.00 96.81 273 SER A N 1
ATOM 2123 C CA . SER A 1 273 ? 9.979 -2.700 -5.367 1.00 96.81 273 SER A CA 1
ATOM 2124 C C . SER A 1 273 ? 10.737 -3.159 -6.616 1.00 96.81 273 SER A C 1
ATOM 2126 O O . SER A 1 273 ? 11.409 -2.350 -7.255 1.00 96.81 273 SER A O 1
ATOM 2128 N N . SER A 1 274 ? 10.523 -4.398 -7.068 1.00 95.88 274 SER A N 1
ATOM 2129 C CA . SER A 1 274 ? 11.186 -4.939 -8.265 1.00 95.88 274 SER A CA 1
ATOM 2130 C C . SER A 1 274 ? 10.894 -4.140 -9.541 1.00 95.88 274 SER A C 1
ATOM 2132 O O . SER A 1 274 ? 11.747 -4.038 -10.422 1.00 95.88 274 SER A O 1
ATOM 2134 N N . HIS A 1 275 ? 9.696 -3.556 -9.667 1.00 97.62 275 HIS A N 1
ATOM 2135 C CA . HIS A 1 275 ? 9.359 -2.720 -10.823 1.00 97.62 275 HIS A CA 1
ATOM 2136 C C . HIS A 1 275 ? 10.135 -1.403 -10.816 1.00 97.62 275 HIS A C 1
ATOM 2138 O O . HIS A 1 275 ? 10.546 -0.938 -11.877 1.00 97.62 275 HIS A O 1
ATOM 2144 N N . ILE A 1 276 ? 10.352 -0.819 -9.636 1.00 97.56 276 ILE A N 1
ATOM 2145 C CA . ILE A 1 276 ? 11.149 0.401 -9.494 1.00 97.56 276 ILE A CA 1
ATOM 2146 C C . ILE A 1 276 ? 12.610 0.109 -9.837 1.00 97.56 276 ILE A C 1
ATOM 2148 O O . ILE A 1 276 ? 13.188 0.822 -10.650 1.00 97.56 276 ILE A O 1
ATOM 2152 N N . GLU A 1 277 ? 13.178 -0.982 -9.319 1.00 95.56 277 GLU A N 1
ATOM 2153 C CA . GLU A 1 277 ? 14.540 -1.424 -9.660 1.00 95.56 277 GLU A CA 1
ATOM 2154 C C . GLU A 1 277 ? 14.715 -1.664 -11.161 1.00 95.56 277 GLU A C 1
ATOM 2156 O O . GLU A 1 277 ? 15.706 -1.237 -11.751 1.00 95.56 277 GLU A O 1
ATOM 2161 N N . TYR A 1 278 ? 13.729 -2.302 -11.798 1.00 95.69 278 TYR A N 1
ATOM 2162 C CA . TYR A 1 278 ? 13.703 -2.478 -13.248 1.00 95.69 278 TYR A CA 1
ATOM 2163 C C . TYR A 1 278 ? 13.779 -1.141 -13.990 1.00 95.69 278 TYR A C 1
ATOM 2165 O O . TYR A 1 278 ? 14.554 -1.021 -14.936 1.00 95.69 278 TYR A O 1
ATOM 2173 N N . VAL A 1 279 ? 12.990 -0.142 -13.579 1.00 96.50 279 VAL A N 1
ATOM 2174 C CA . VAL A 1 279 ? 12.992 1.167 -14.244 1.00 96.50 279 VAL A CA 1
ATOM 2175 C C . VAL A 1 279 ? 14.304 1.906 -13.997 1.00 96.50 279 VAL A C 1
ATOM 2177 O O . VAL A 1 279 ? 14.845 2.464 -14.946 1.00 96.50 279 VAL A O 1
ATOM 2180 N N . LEU A 1 280 ? 14.848 1.866 -12.778 1.00 95.12 280 LEU A N 1
ATOM 2181 C CA . LEU A 1 280 ? 16.150 2.464 -12.462 1.00 95.12 280 LEU A CA 1
ATOM 2182 C C . LEU A 1 280 ? 17.263 1.873 -13.334 1.00 95.12 280 LEU A C 1
ATOM 2184 O O . LEU A 1 280 ? 18.027 2.610 -13.948 1.00 95.12 280 LEU A O 1
ATOM 2188 N N . ASP A 1 281 ? 17.321 0.548 -13.445 1.00 93.25 281 ASP A N 1
ATOM 2189 C CA . ASP A 1 281 ? 18.319 -0.125 -14.275 1.00 93.25 281 ASP A CA 1
ATOM 2190 C C . ASP A 1 281 ? 18.102 0.149 -15.775 1.00 93.25 281 ASP A C 1
ATOM 2192 O O . ASP A 1 281 ? 19.059 0.361 -16.519 1.00 93.25 281 ASP A O 1
ATOM 2196 N N . ALA A 1 282 ? 16.851 0.221 -16.236 1.00 90.81 282 ALA A N 1
ATOM 2197 C CA . ALA A 1 282 ? 16.547 0.595 -17.615 1.00 90.81 282 ALA A CA 1
ATOM 2198 C C . ALA A 1 282 ? 16.926 2.054 -17.932 1.00 90.81 282 ALA A C 1
ATOM 2200 O O . ALA A 1 282 ? 17.278 2.353 -19.071 1.00 90.81 282 ALA A O 1
ATOM 2201 N N . MET A 1 283 ? 16.853 2.961 -16.952 1.00 90.75 283 MET A N 1
ATOM 2202 C CA . MET A 1 283 ? 17.318 4.344 -17.092 1.00 90.75 283 MET A CA 1
ATOM 2203 C C . MET A 1 283 ? 18.839 4.412 -17.212 1.00 90.75 283 MET A C 1
ATOM 2205 O O . MET A 1 283 ? 19.331 5.048 -18.139 1.00 90.75 283 MET A O 1
ATOM 2209 N N . ASP A 1 284 ? 19.564 3.717 -16.335 1.00 89.56 284 ASP A N 1
ATOM 2210 C CA . ASP A 1 284 ? 21.033 3.716 -16.332 1.00 89.56 284 ASP A CA 1
ATOM 2211 C C . ASP A 1 284 ? 21.617 3.144 -17.633 1.00 89.56 284 ASP A C 1
ATOM 2213 O O . ASP A 1 284 ? 22.657 3.592 -18.115 1.00 89.56 284 ASP A O 1
ATOM 2217 N N . ASN A 1 285 ? 20.932 2.164 -18.230 1.00 87.00 285 ASN A N 1
ATOM 2218 C CA . ASN A 1 285 ? 21.352 1.519 -19.473 1.00 87.00 285 ASN A CA 1
ATOM 2219 C C . ASN A 1 285 ? 20.814 2.205 -20.744 1.00 87.00 285 ASN A C 1
ATOM 2221 O O . ASN A 1 285 ? 21.063 1.722 -21.856 1.00 87.00 285 ASN A O 1
ATOM 2225 N N . ASN A 1 286 ? 20.060 3.304 -20.623 1.00 85.50 286 ASN A N 1
ATOM 2226 C CA . ASN A 1 286 ? 19.544 4.018 -21.786 1.00 85.50 286 ASN A CA 1
ATOM 2227 C C . ASN A 1 286 ? 20.588 4.998 -22.339 1.00 85.50 286 ASN A C 1
ATOM 2229 O O . ASN A 1 286 ? 20.970 5.965 -21.691 1.00 85.50 286 ASN A O 1
ATOM 2233 N N . ILE A 1 287 ? 21.018 4.755 -23.578 1.00 81.38 287 ILE A N 1
ATOM 2234 C CA . ILE A 1 287 ? 22.036 5.557 -24.276 1.00 81.38 287 ILE A CA 1
ATOM 2235 C C . ILE A 1 287 ? 21.384 6.662 -25.135 1.00 81.38 287 ILE A C 1
ATOM 2237 O O . ILE A 1 287 ? 22.060 7.563 -25.628 1.00 81.38 287 ILE A O 1
ATOM 2241 N N . SER A 1 288 ? 20.067 6.599 -25.346 1.00 86.19 288 SER A N 1
ATOM 2242 C CA . SER A 1 288 ? 19.341 7.540 -26.206 1.00 86.19 288 SER A CA 1
ATOM 2243 C C . SER A 1 288 ? 18.912 8.790 -25.443 1.00 86.19 288 SER A C 1
ATOM 2245 O O . SER A 1 288 ? 18.488 8.709 -24.293 1.00 86.19 288 SER A O 1
ATOM 2247 N N . ASP A 1 289 ? 18.946 9.941 -26.115 1.00 87.19 289 ASP A N 1
ATOM 2248 C CA . ASP A 1 289 ? 18.480 11.205 -25.544 1.00 87.19 289 ASP A CA 1
ATOM 2249 C C . ASP A 1 289 ? 16.948 11.216 -25.377 1.00 87.19 289 ASP A C 1
ATOM 2251 O O . ASP A 1 289 ? 16.186 11.010 -26.330 1.00 87.19 289 ASP A O 1
ATOM 2255 N N . VAL A 1 290 ? 16.485 11.451 -24.148 1.00 89.12 290 VAL A N 1
ATOM 2256 C CA . VAL A 1 290 ? 15.065 11.408 -23.789 1.00 89.12 290 VAL A CA 1
ATOM 2257 C C . VAL A 1 290 ? 14.490 12.822 -23.773 1.00 89.12 290 VAL A C 1
ATOM 2259 O O . VAL A 1 290 ? 14.458 13.501 -22.750 1.00 89.12 290 VAL A O 1
ATOM 2262 N N . ARG A 1 291 ? 13.926 13.246 -24.911 1.00 90.44 291 ARG A N 1
ATOM 2263 C CA . ARG A 1 291 ? 13.332 14.589 -25.070 1.00 90.44 291 ARG A CA 1
ATOM 2264 C C . ARG A 1 291 ? 12.149 14.871 -24.131 1.00 90.44 291 ARG A C 1
ATOM 2266 O O . ARG A 1 291 ? 11.900 16.021 -23.784 1.00 90.44 291 ARG A O 1
ATOM 2273 N N . ASN A 1 292 ? 11.390 13.841 -23.747 1.00 93.38 292 ASN A N 1
ATOM 2274 C CA . ASN A 1 292 ? 10.276 13.949 -22.799 1.00 93.38 292 ASN A CA 1
ATOM 2275 C C . ASN A 1 292 ? 10.416 12.888 -21.704 1.00 93.38 292 ASN A C 1
ATOM 2277 O O . ASN A 1 292 ? 9.844 11.797 -21.793 1.00 93.38 292 ASN A O 1
ATOM 2281 N N . ILE A 1 293 ? 11.185 13.236 -20.671 1.00 92.88 293 ILE A N 1
ATOM 2282 C CA . ILE A 1 293 ? 11.524 12.330 -19.571 1.00 92.88 293 ILE A CA 1
ATOM 2283 C C . ILE A 1 293 ? 10.285 11.786 -18.861 1.00 92.88 293 ILE A C 1
ATOM 2285 O O . ILE A 1 293 ? 10.165 10.583 -18.658 1.00 92.88 293 ILE A O 1
ATOM 2289 N N . ARG A 1 294 ? 9.287 12.631 -18.585 1.00 94.56 294 ARG A N 1
ATOM 2290 C CA . ARG A 1 294 ? 8.084 12.199 -17.865 1.00 94.56 294 ARG A CA 1
ATOM 2291 C C . ARG A 1 294 ? 7.296 11.138 -18.632 1.00 94.56 294 ARG A C 1
ATOM 2293 O O . ARG A 1 294 ? 6.882 10.142 -18.047 1.00 94.56 294 ARG A O 1
ATOM 2300 N N . SER A 1 295 ? 7.089 11.330 -19.935 1.00 94.44 295 SER A N 1
ATOM 2301 C CA . SER A 1 295 ? 6.343 10.359 -20.754 1.00 94.44 295 SER A CA 1
ATOM 2302 C C . SER A 1 295 ? 7.101 9.040 -20.892 1.00 94.44 295 SER A C 1
ATOM 2304 O O . SER A 1 295 ? 6.485 7.973 -20.882 1.00 94.44 295 SER A O 1
ATOM 2306 N N . TYR A 1 296 ? 8.433 9.110 -20.968 1.00 95.31 296 TYR A N 1
ATOM 2307 C CA . TYR A 1 296 ? 9.298 7.937 -20.933 1.00 95.31 296 TYR A CA 1
ATOM 2308 C C . TYR A 1 296 ? 9.138 7.158 -19.621 1.00 95.31 296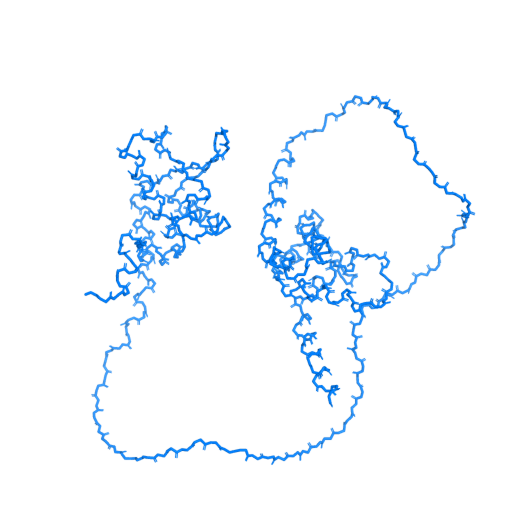 TYR A C 1
ATOM 2310 O O . TYR A 1 296 ? 8.869 5.961 -19.667 1.00 95.31 296 TYR A O 1
ATOM 2318 N N . LEU A 1 297 ? 9.199 7.829 -18.465 1.00 96.38 297 LEU A N 1
ATOM 2319 C CA . LEU A 1 297 ? 9.073 7.178 -17.156 1.00 96.38 297 LEU A CA 1
ATOM 2320 C C . LEU A 1 297 ? 7.692 6.553 -16.942 1.00 96.38 297 LEU A C 1
ATOM 2322 O O . LEU A 1 297 ? 7.609 5.405 -16.519 1.00 96.38 297 LEU A O 1
ATOM 2326 N N . ILE A 1 298 ? 6.610 7.248 -17.309 1.00 97.38 298 ILE A N 1
ATOM 2327 C CA . ILE A 1 298 ? 5.248 6.682 -17.261 1.00 97.38 298 ILE A CA 1
ATOM 2328 C C . ILE A 1 298 ? 5.169 5.410 -18.110 1.00 97.38 298 ILE A C 1
ATOM 2330 O O . ILE A 1 298 ? 4.607 4.402 -17.682 1.00 97.38 298 ILE A O 1
ATOM 2334 N N . THR A 1 299 ? 5.765 5.443 -19.301 1.00 96.56 299 THR A N 1
ATOM 2335 C CA . THR A 1 299 ? 5.773 4.303 -20.218 1.00 96.56 299 THR A CA 1
ATOM 2336 C C . THR A 1 299 ? 6.602 3.137 -19.674 1.00 96.56 299 THR A C 1
ATOM 2338 O O . THR A 1 299 ? 6.144 1.995 -19.695 1.00 96.56 299 THR A O 1
ATOM 2341 N N . ALA A 1 300 ? 7.789 3.411 -19.129 1.00 96.56 300 ALA A N 1
ATOM 2342 C CA . ALA A 1 300 ? 8.654 2.407 -18.516 1.00 96.56 300 ALA A CA 1
ATOM 2343 C C . ALA A 1 300 ? 7.986 1.750 -17.297 1.00 96.56 300 ALA A C 1
ATOM 2345 O O . ALA A 1 300 ? 7.967 0.524 -17.192 1.00 96.56 300 ALA A O 1
ATOM 2346 N N . LEU A 1 301 ? 7.372 2.554 -16.424 1.00 97.62 301 LEU A N 1
ATOM 2347 C CA . LEU A 1 301 ? 6.629 2.090 -15.252 1.00 97.62 301 LEU A CA 1
ATOM 2348 C C . LEU A 1 301 ? 5.425 1.233 -15.648 1.00 97.62 301 LEU A C 1
ATOM 2350 O O . LEU A 1 301 ? 5.240 0.156 -15.086 1.00 97.62 301 LEU A O 1
ATOM 2354 N N . TYR A 1 302 ? 4.641 1.652 -16.644 1.00 97.81 302 TYR A N 1
ATOM 2355 C CA . TYR A 1 302 ? 3.503 0.869 -17.130 1.00 97.81 302 TYR A CA 1
ATOM 2356 C C . TYR A 1 302 ? 3.943 -0.488 -17.698 1.00 97.81 302 TYR A C 1
ATOM 2358 O O . TYR A 1 302 ? 3.408 -1.533 -17.323 1.00 97.81 302 TYR A O 1
ATOM 2366 N N . ASN A 1 303 ? 4.954 -0.479 -18.572 1.00 95.88 303 ASN A N 1
ATOM 2367 C CA . ASN A 1 303 ? 5.441 -1.683 -19.247 1.00 95.88 303 ASN A CA 1
ATOM 2368 C C . ASN A 1 303 ? 6.196 -2.629 -18.303 1.00 95.88 303 ASN A C 1
ATOM 2370 O O . ASN A 1 303 ? 6.229 -3.831 -18.566 1.00 95.88 303 ASN A O 1
ATOM 2374 N N . SER A 1 304 ? 6.748 -2.122 -17.193 1.00 95.44 304 SER A N 1
ATOM 2375 C CA . SER A 1 304 ? 7.509 -2.918 -16.220 1.00 95.44 304 SER A CA 1
ATOM 2376 C C . SER A 1 304 ? 6.761 -4.184 -15.783 1.00 95.44 304 SER A C 1
ATOM 2378 O O . SER A 1 304 ? 7.348 -5.259 -15.724 1.00 95.44 304 SER A O 1
ATOM 2380 N N . ARG A 1 305 ? 5.439 -4.108 -15.581 1.00 93.19 305 ARG A N 1
ATOM 2381 C CA . ARG A 1 305 ? 4.590 -5.248 -15.187 1.00 93.19 305 ARG A CA 1
ATOM 2382 C C . ARG A 1 305 ? 4.605 -6.404 -16.187 1.00 93.19 305 ARG A C 1
ATOM 2384 O O . ARG A 1 305 ? 4.338 -7.539 -15.801 1.00 93.19 305 ARG A O 1
ATOM 2391 N N . LEU A 1 306 ? 4.864 -6.115 -17.459 1.00 91.00 306 LEU A N 1
ATOM 2392 C CA . LEU A 1 306 ? 4.872 -7.091 -18.545 1.00 91.00 306 LEU A CA 1
ATOM 2393 C C . LEU A 1 306 ? 6.291 -7.566 -18.866 1.00 91.00 306 LEU A C 1
ATOM 2395 O O . LEU A 1 306 ? 6.500 -8.746 -19.140 1.00 91.00 306 LEU A O 1
ATOM 2399 N N . THR A 1 307 ? 7.268 -6.661 -18.840 1.00 93.31 307 THR A N 1
ATOM 2400 C CA . THR A 1 307 ? 8.611 -6.924 -19.376 1.00 93.31 307 THR A CA 1
ATOM 2401 C C . THR A 1 307 ? 9.644 -7.303 -18.321 1.00 93.31 307 THR A C 1
ATOM 2403 O O . THR A 1 307 ? 10.675 -7.869 -18.684 1.00 93.31 307 THR A O 1
ATOM 2406 N N . LEU A 1 308 ? 9.374 -7.065 -17.032 1.00 92.88 308 LEU A N 1
ATOM 2407 C CA . LEU A 1 308 ? 10.334 -7.262 -15.941 1.00 92.88 308 LEU A CA 1
ATOM 2408 C C . LEU A 1 308 ? 10.946 -8.670 -15.918 1.00 92.88 308 LEU A C 1
ATOM 2410 O O . LEU A 1 308 ? 12.167 -8.811 -15.913 1.00 92.88 308 LEU A O 1
ATOM 2414 N N . ASN A 1 309 ? 10.123 -9.718 -15.975 1.00 92.25 309 ASN A N 1
ATOM 2415 C CA . ASN A 1 309 ? 10.610 -11.102 -15.905 1.00 92.25 309 ASN A CA 1
ATOM 2416 C C . ASN A 1 309 ? 11.528 -11.454 -17.084 1.00 92.25 309 ASN A C 1
ATOM 2418 O O . ASN A 1 309 ? 12.599 -12.036 -16.902 1.00 92.25 309 ASN A O 1
ATOM 2422 N N . SER A 1 310 ? 11.118 -11.082 -18.298 1.00 94.19 310 SER A N 1
ATOM 2423 C CA . SER A 1 310 ? 11.899 -11.321 -19.514 1.00 94.19 310 SER A CA 1
ATOM 2424 C C . SER A 1 310 ? 13.217 -10.548 -19.492 1.00 94.19 310 SER A C 1
ATOM 2426 O O . SER A 1 310 ? 14.249 -11.083 -19.897 1.00 94.19 310 SER A O 1
ATOM 2428 N N . TYR A 1 311 ? 13.198 -9.320 -18.971 1.00 92.06 311 TYR A N 1
ATOM 2429 C CA . TYR A 1 311 ? 14.370 -8.461 -18.862 1.00 92.06 311 TYR A CA 1
ATOM 2430 C C . TYR A 1 311 ? 15.441 -9.047 -17.939 1.00 92.06 311 TYR A C 1
ATOM 2432 O O . TYR A 1 311 ? 16.589 -9.207 -18.357 1.00 92.06 311 TYR A O 1
ATOM 2440 N N . TRP A 1 312 ? 15.071 -9.446 -16.718 1.00 92.31 312 TRP A N 1
ATOM 2441 C CA . TRP A 1 312 ? 16.013 -10.068 -15.780 1.00 92.31 312 TRP A CA 1
ATOM 2442 C C . TRP A 1 312 ? 16.525 -11.416 -16.294 1.00 92.31 312 TRP A C 1
ATOM 2444 O O . TRP A 1 312 ? 17.728 -11.665 -16.255 1.00 92.31 312 TRP A O 1
ATOM 2454 N N . LYS A 1 313 ? 15.648 -12.252 -16.871 1.00 93.06 313 LYS A N 1
ATOM 2455 C CA . LYS A 1 313 ? 16.051 -13.530 -17.481 1.00 93.06 313 LYS A CA 1
ATOM 2456 C C . LYS A 1 313 ? 17.088 -13.333 -18.590 1.00 93.06 313 LYS A C 1
ATOM 2458 O O . LYS A 1 313 ? 18.076 -14.061 -18.645 1.00 93.06 313 LYS A O 1
ATOM 2463 N N . SER A 1 314 ? 16.875 -12.350 -19.465 1.00 91.56 314 SER A N 1
ATOM 2464 C CA . SER A 1 314 ? 17.814 -12.046 -20.547 1.00 91.56 314 SER A CA 1
ATOM 2465 C C . SER A 1 314 ? 19.165 -11.576 -20.012 1.00 91.56 314 SER A C 1
ATOM 2467 O O . SER A 1 314 ? 20.198 -11.981 -20.544 1.00 91.56 314 SER A O 1
ATOM 2469 N N . ARG A 1 315 ? 19.170 -10.749 -18.960 1.00 88.88 315 ARG A N 1
ATOM 2470 C CA . ARG A 1 315 ? 20.409 -10.213 -18.384 1.00 88.88 315 ARG A CA 1
ATOM 2471 C C . ARG A 1 315 ? 21.236 -11.289 -17.697 1.00 88.88 315 ARG A C 1
ATOM 2473 O O . ARG A 1 315 ? 22.414 -11.424 -17.997 1.00 88.88 315 ARG A O 1
ATOM 2480 N N . VAL A 1 316 ? 20.590 -12.133 -16.891 1.00 90.94 316 VAL A N 1
ATOM 2481 C CA . VAL A 1 316 ? 21.249 -13.282 -16.255 1.00 90.94 316 VAL A CA 1
ATOM 2482 C C . VAL A 1 316 ? 21.856 -14.211 -17.307 1.00 90.94 316 VAL A C 1
ATOM 2484 O O . VAL A 1 316 ? 23.023 -14.569 -17.197 1.00 90.94 316 VAL A O 1
ATOM 2487 N N . ASN A 1 317 ? 21.111 -14.569 -18.358 1.00 92.12 317 ASN A N 1
ATOM 2488 C CA . ASN A 1 317 ? 21.634 -15.434 -19.423 1.00 92.12 317 ASN A CA 1
ATOM 2489 C C . ASN A 1 317 ? 22.854 -14.828 -20.126 1.00 92.12 317 ASN A C 1
ATOM 2491 O O . ASN A 1 317 ? 23.814 -15.531 -20.428 1.00 92.12 317 ASN A O 1
ATOM 2495 N N . HIS A 1 318 ? 22.812 -13.529 -20.402 1.00 88.50 318 HIS A N 1
ATOM 2496 C CA . HIS A 1 318 ? 23.918 -12.823 -21.030 1.00 88.50 318 HIS A CA 1
ATOM 2497 C C . HIS A 1 318 ? 25.165 -12.798 -20.135 1.00 88.50 318 HIS A C 1
ATOM 2499 O O . HIS A 1 318 ? 26.262 -13.052 -20.625 1.00 88.50 318 HIS A O 1
ATOM 2505 N N . ASP A 1 319 ? 25.002 -12.565 -18.833 1.00 90.31 319 ASP A N 1
ATOM 2506 C CA . ASP A 1 319 ? 26.119 -12.523 -17.885 1.00 90.31 319 ASP A CA 1
ATOM 2507 C C . ASP A 1 319 ? 26.712 -13.914 -17.624 1.00 90.31 319 ASP A C 1
ATOM 2509 O O . ASP A 1 319 ? 27.927 -14.056 -17.483 1.00 90.31 319 ASP A O 1
ATOM 2513 N N . MET A 1 320 ? 25.878 -14.958 -17.637 1.00 90.75 320 MET A N 1
ATOM 2514 C CA . MET A 1 320 ? 26.327 -16.351 -17.542 1.00 90.75 320 MET A CA 1
ATOM 2515 C C . MET A 1 320 ? 27.094 -16.808 -18.790 1.00 90.75 320 MET A C 1
ATOM 2517 O O . MET A 1 320 ? 28.071 -17.538 -18.662 1.00 90.75 320 MET A O 1
ATOM 2521 N N . ASN A 1 321 ? 26.692 -16.352 -19.980 1.00 85.94 321 ASN A N 1
ATOM 2522 C CA . ASN A 1 321 ? 27.325 -16.716 -21.255 1.00 85.94 321 ASN A CA 1
ATOM 2523 C C . ASN A 1 321 ? 28.545 -15.848 -21.613 1.00 85.94 321 ASN A C 1
ATOM 2525 O O . ASN A 1 321 ? 29.162 -16.055 -22.655 1.00 85.94 321 ASN A O 1
ATOM 2529 N N . LYS A 1 322 ? 28.873 -14.850 -20.784 1.00 76.31 322 LYS A N 1
ATOM 2530 C CA . LYS A 1 322 ? 30.062 -13.994 -20.924 1.00 76.31 322 LYS A CA 1
ATOM 2531 C C . LYS A 1 322 ? 31.307 -14.540 -20.210 1.00 76.31 322 LYS A C 1
ATOM 2533 O O . LYS A 1 322 ? 32.324 -13.847 -20.180 1.00 76.31 322 LYS A O 1
ATOM 2538 N N . ARG A 1 323 ? 31.224 -15.740 -19.629 1.00 55.28 323 ARG A N 1
ATOM 2539 C CA . ARG A 1 323 ? 32.343 -16.475 -19.020 1.00 55.28 323 ARG A CA 1
ATOM 2540 C C . ARG A 1 323 ? 32.888 -17.515 -19.986 1.00 55.28 323 ARG A C 1
ATOM 2542 O O . ARG A 1 323 ? 34.123 -17.690 -19.978 1.00 55.28 323 ARG A O 1
#

Mean predicted aligned error: 19.92 Å

Foldseek 3Di:
DPVVCVVCPPVLDQDFDQLLCQLQHDLLRQLLSLVVVQLVVCVVVVNADPQSKDFDAQVNSCVRRVDHPVSNVVSVVSCVVLVQKDWDWDDVVTTIIMHGDPPPVSVVVSSVVSVVVPPVPPPPPDDDDDDDDDDDDDDDDDDDDDDDDDDDDDDDDDPDDLDDDDDDDDDDDDDDDDDDDDDDDDDDDDDDDDDDPDPPVVLVVVLVVLLVLLCVQAVLVVLCVVCVVCNVVSVVLSVLLSCLLSDPDQFDQESNDTHGSVVLNVQSSNDYNLLSVQLVVVVVPDPDDDPPVSNVSSRSSSCSVPCSVVVVVVVVVVVVVVD

pLDDT: mean 76.35, std 27.41, range [22.14, 98.25]

Sequence (323 aa):
MKAIFKLLNPDNTMSINRQLAHAIGLAEAVVYGALLSKYAYYDQHGLLTDGDWFYSTVEDLEESTALTARQQRRCIDTLIKSGLIQCKVQGMPAKRYFCINDDTELLAGILSNGSKSSCDKSAQLDGAVKQSESVTNGITEPSSTSDGSAPVMTKAHNLFYPNVTTCSNEKEEQDFTKPPNCSIYKTKEIKPKLINPINQSEDICKRSDYSQIIRDNTECDFLIQQNPEKKETILELIDIIVDTVCSTKPTIRVNGEDIPHDIVKSVFLKLNSSHIEYVLDAMDNNISDVRNIRSYLITALYNSRLTLNSYWKSRVNHDMNKR

Solvent-accessible surface area (backbone atoms only — not comparable to full-atom values): 20533 Å² total; per-residue (Å²): 130,64,69,65,60,70,71,64,33,74,90,80,56,88,77,67,62,64,36,44,20,62,52,74,30,58,69,34,33,46,53,49,43,51,50,50,56,51,47,54,54,30,58,80,68,70,62,52,41,94,83,64,26,43,74,55,52,66,64,62,48,22,75,74,63,76,41,52,68,67,56,45,50,57,30,50,54,50,38,40,74,70,57,50,34,49,77,49,78,48,73,85,80,74,38,42,32,36,30,75,51,86,55,63,67,61,52,51,53,44,34,58,56,14,50,60,78,60,62,83,77,71,82,81,82,85,88,85,92,79,91,86,88,82,90,81,88,84,88,79,87,89,83,89,84,89,85,88,81,85,84,84,90,80,91,78,93,76,83,84,68,89,79,80,84,86,86,79,91,82,89,82,87,90,81,95,79,86,85,88,82,91,77,83,91,81,91,74,93,73,86,80,80,88,69,84,90,76,65,60,68,63,52,52,49,52,48,52,53,48,43,51,54,47,40,63,47,27,40,45,72,58,52,31,70,77,37,63,91,47,34,66,61,54,52,50,54,50,52,52,49,39,51,61,57,66,49,87,54,74,52,44,76,43,92,89,40,77,41,52,30,71,59,54,31,60,53,59,72,66,45,31,43,70,45,54,54,49,44,53,52,54,54,75,71,52,86,71,88,68,92,53,56,67,60,49,50,55,32,46,60,64,46,29,83,75,44,44,69,60,51,54,54,52,50,53,53,52,62,64,72,72,114

Nearest PDB structures (foldseek):
  3cjn-assembly1_A-2  TM=5.316E-01  e=3.450E-01  Ruegeria pomeroyi DSS-3
  4gcv-assembly1_A  TM=4.441E-01  e=2.310E-01  Pseudomonas aeruginosa PAO1
  1sfx-assembly1_A  TM=4.023E-01  e=1.330E-01  Archaeoglobus fulgidus DSM 4304
  1ku9-assembly1_B  TM=5.253E-01  e=7.701E-01  Methanocaldococcus jannaschii
  2f2e-assembly1_A  TM=4.686E-01  e=1.478E+00  Pseudomonas aeruginosa

Secondary structure (DSSP, 8-state):
--HHHHHT-GGG-----HHHHHHH-HHHHHHHHHHHHHHHHHHHTT--BTTTBEE--HHHHHHHH---HHHHHHHHHHHHHTTSEEEEEETTTTEEEEEE---HHHHHHHHHHHHHHHHTTSSS------------------------------------------------------------------------TTSHHHHHHHHHHHHHHHHHHTTHHHHHHH-GGGHHHHHHHHHHHHHHHT---SEEEETTEEEEHHHHHHHHTT--HHHHHHHHHHHHT--S--S-HHHHHHHHHHHHHHHHHHHHHHHHHHHHTT-

Radius of gyration: 30.48 Å; Cα contacts (8 Å, |Δi|>4): 239; chains: 1; bounding box: 59×103×76 Å